Protein AF-A0A355UDY3-F1 (afdb_monomer_lite)

pLDDT: mean 88.1, std 8.67, range [50.62, 96.56]

Sequence (197 aa):
MDIFNRKKLEKVTEELNNSLNREIELEAEISSLKNKYGGIIDIENEIKFREEEKKKQIEDIESKIEEVKNKSNIFKKRYEEGLEIYKGLKKQISLYNSTIKYYDYGLYEPIYDFNTSEEYKELLKENIEKQKQVINKDGATFCDTLWSVDGSVSKGSLKTKRTKKLMLRAFNGECDSLIAKVKWNNINNINERFNNI

Structure (mmCIF, N/CA/C/O backbone):
data_AF-A0A355UDY3-F1
#
_entry.id   AF-A0A355UDY3-F1
#
loop_
_atom_site.group_PDB
_atom_site.id
_atom_site.type_symbol
_atom_site.label_atom_id
_atom_site.label_alt_id
_atom_site.label_comp_id
_atom_site.label_asym_id
_atom_site.label_entity_id
_atom_site.label_seq_id
_atom_site.pdbx_PDB_ins_code
_atom_site.Cartn_x
_atom_site.Cartn_y
_atom_site.Cartn_z
_atom_site.occupancy
_atom_site.B_iso_or_equiv
_atom_site.auth_seq_id
_atom_site.auth_comp_id
_atom_site.auth_asym_id
_atom_site.auth_atom_id
_atom_site.pdbx_PDB_model_num
ATOM 1 N N . MET A 1 1 ? -62.640 -12.604 116.168 1.00 50.62 1 MET A N 1
ATOM 2 C CA . MET A 1 1 ? -61.895 -11.623 115.339 1.00 50.62 1 MET A CA 1
ATOM 3 C C . MET A 1 1 ? -61.740 -12.135 113.896 1.00 50.62 1 MET A C 1
ATOM 5 O O . MET A 1 1 ? -60.878 -11.665 113.169 1.00 50.62 1 MET A O 1
ATOM 9 N N . ASP A 1 2 ? -62.613 -13.045 113.436 1.00 58.19 2 ASP A N 1
ATOM 10 C CA . ASP A 1 2 ? -62.292 -13.932 112.301 1.00 58.19 2 ASP A CA 1
ATOM 11 C C . ASP A 1 2 ? -63.036 -13.623 110.997 1.00 58.19 2 ASP A C 1
ATOM 13 O O . ASP A 1 2 ? -62.572 -13.966 109.915 1.00 58.19 2 ASP A O 1
ATOM 17 N N . ILE A 1 3 ? -64.163 -12.911 111.062 1.00 58.31 3 ILE A N 1
ATOM 18 C CA . ILE A 1 3 ? -64.980 -12.602 109.875 1.00 58.31 3 ILE A CA 1
ATOM 19 C C . ILE A 1 3 ? -64.329 -11.499 109.023 1.00 58.31 3 ILE A C 1
ATOM 21 O O . ILE A 1 3 ? -64.393 -11.529 107.795 1.00 58.31 3 ILE A O 1
ATOM 25 N N . PHE A 1 4 ? -63.655 -10.541 109.669 1.00 58.75 4 PHE A N 1
ATOM 26 C CA . PHE A 1 4 ? -62.997 -9.418 108.994 1.00 58.75 4 PHE A CA 1
ATOM 27 C C . PHE A 1 4 ? -61.750 -9.855 108.213 1.00 58.75 4 PHE A C 1
ATOM 29 O O . PHE A 1 4 ? -61.541 -9.396 107.093 1.00 58.75 4 PHE A O 1
ATOM 36 N N . ASN A 1 5 ? -60.961 -10.785 108.766 1.00 67.44 5 ASN A N 1
ATOM 37 C CA . ASN A 1 5 ? -59.808 -11.359 108.070 1.00 67.44 5 ASN A CA 1
ATOM 38 C C . ASN A 1 5 ? -60.232 -12.269 106.913 1.00 67.44 5 ASN A C 1
ATOM 40 O O . ASN A 1 5 ? -59.592 -12.232 105.868 1.00 67.44 5 ASN A O 1
ATOM 44 N N . ARG A 1 6 ? -61.341 -13.010 107.046 1.00 70.00 6 ARG A N 1
ATOM 45 C CA . ARG A 1 6 ? -61.877 -13.861 105.973 1.00 70.00 6 ARG A CA 1
ATOM 46 C C . ARG A 1 6 ? -62.359 -13.051 104.768 1.00 70.00 6 ARG A C 1
ATOM 48 O O . ARG A 1 6 ? -61.945 -13.342 103.656 1.00 70.00 6 ARG A O 1
ATOM 55 N N . LYS A 1 7 ? -63.116 -11.969 104.997 1.00 73.88 7 LYS A N 1
ATOM 56 C CA . LYS A 1 7 ? -63.529 -11.033 103.932 1.00 73.88 7 LYS A CA 1
ATOM 57 C C . LYS A 1 7 ? -62.347 -10.352 103.244 1.00 73.88 7 LYS A C 1
ATOM 59 O O . LYS A 1 7 ? -62.406 -10.078 102.052 1.00 73.88 7 LYS A O 1
ATOM 64 N N . LYS A 1 8 ? -61.284 -10.043 103.993 1.00 76.81 8 LYS A N 1
ATOM 65 C CA . LYS A 1 8 ? -60.061 -9.444 103.441 1.00 76.81 8 LYS A CA 1
ATOM 66 C C . LYS A 1 8 ? -59.282 -10.458 102.597 1.00 76.81 8 LYS A C 1
ATOM 68 O O . LYS A 1 8 ? -58.794 -10.096 101.535 1.00 76.81 8 LYS A O 1
ATOM 73 N N . LEU A 1 9 ? -59.223 -11.715 103.044 1.00 76.38 9 LEU A N 1
ATOM 74 C CA . LEU A 1 9 ? -58.613 -12.826 102.314 1.00 76.38 9 LEU A CA 1
ATOM 75 C C . LEU A 1 9 ? -59.378 -13.140 101.020 1.00 76.38 9 LEU A C 1
ATOM 77 O O . LEU A 1 9 ? -58.747 -13.263 99.981 1.00 76.38 9 LEU A O 1
ATOM 81 N N . GLU A 1 10 ? -60.716 -13.179 101.067 1.00 79.81 10 GLU A N 1
ATOM 82 C CA . GLU A 1 10 ? -61.586 -13.351 99.890 1.00 79.81 10 GLU A CA 1
ATOM 83 C C . GLU A 1 10 ? -61.342 -12.256 98.846 1.00 79.81 10 GLU A C 1
ATOM 85 O O . GLU A 1 10 ? -61.159 -12.550 97.667 1.00 79.81 10 GLU A O 1
ATOM 90 N N . LYS A 1 11 ? -61.230 -10.999 99.291 1.00 82.31 11 LYS A N 1
ATOM 91 C CA . LYS A 1 11 ? -60.929 -9.864 98.411 1.00 82.31 11 LYS A CA 1
ATOM 92 C C . LYS A 1 11 ? -59.561 -9.984 97.738 1.00 82.31 11 LYS A C 1
ATOM 94 O O . LYS A 1 11 ? -59.445 -9.748 96.544 1.00 82.31 11 LYS A O 1
ATOM 99 N N . VAL A 1 12 ? -58.539 -10.394 98.492 1.00 83.69 12 VAL A N 1
ATOM 100 C CA . VAL A 1 12 ? -57.185 -10.613 97.958 1.00 83.69 12 VAL A CA 1
ATOM 101 C C . VAL A 1 12 ? -57.163 -11.791 96.983 1.00 83.69 12 VAL A C 1
ATOM 103 O O . VAL A 1 12 ? -56.506 -11.707 95.952 1.00 83.69 12 VAL A O 1
ATOM 106 N N . THR A 1 13 ? -57.895 -12.875 97.257 1.00 81.19 13 THR A N 1
ATOM 107 C CA . THR A 1 13 ? -58.010 -13.997 96.312 1.00 81.19 13 THR A CA 1
ATOM 108 C C . THR A 1 13 ? -58.755 -13.613 95.037 1.00 81.19 13 THR A C 1
ATOM 110 O O . THR A 1 13 ? -58.405 -14.086 93.962 1.00 81.19 13 THR A O 1
ATOM 113 N N . GLU A 1 14 ? -59.747 -12.730 95.133 1.00 85.50 14 GLU A N 1
ATOM 114 C CA . GLU A 1 14 ? -60.486 -12.208 93.984 1.00 85.50 14 GLU A CA 1
ATOM 115 C C . GLU A 1 14 ? -59.610 -11.273 93.133 1.00 85.50 14 GLU A C 1
ATOM 117 O O . GLU A 1 14 ? -59.548 -11.422 91.915 1.00 85.50 14 GLU A O 1
ATOM 122 N N . GLU A 1 15 ? -58.839 -10.382 93.764 1.00 85.75 15 GLU A N 1
ATOM 123 C CA . GLU A 1 1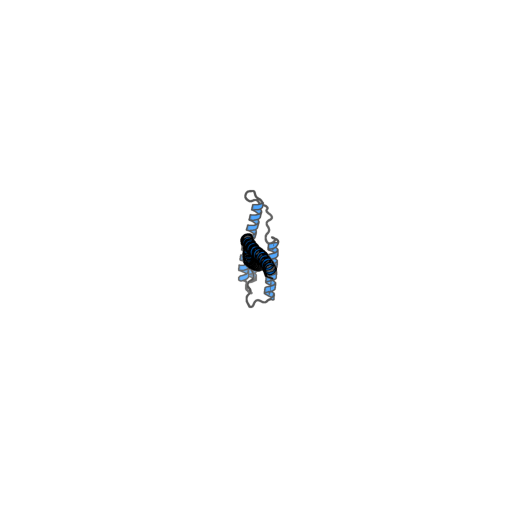5 ? -57.837 -9.535 93.098 1.00 85.75 15 GLU A CA 1
ATOM 124 C C . GLU A 1 15 ? -56.718 -10.360 92.442 1.00 85.75 15 GLU A C 1
ATOM 126 O O . GLU A 1 15 ? -56.305 -10.065 91.316 1.00 85.75 15 GLU A O 1
ATOM 131 N N . LEU A 1 16 ? -56.257 -11.424 93.107 1.00 85.50 16 LEU A N 1
ATOM 132 C CA . LEU A 1 16 ? -55.242 -12.333 92.578 1.00 85.50 16 LEU A CA 1
ATOM 133 C C . LEU A 1 16 ? -55.768 -13.117 91.369 1.00 85.50 16 LEU A C 1
ATOM 135 O O . LEU A 1 16 ? -55.080 -13.197 90.356 1.00 85.50 16 LEU A O 1
ATOM 139 N N . ASN A 1 17 ? -56.999 -13.631 91.438 1.00 85.56 17 ASN A N 1
ATOM 140 C CA . ASN A 1 17 ? -57.643 -14.314 90.314 1.00 85.56 17 ASN A CA 1
ATOM 141 C C . ASN A 1 17 ? -57.868 -13.370 89.128 1.00 85.56 17 ASN A C 1
ATOM 143 O O . ASN A 1 17 ? -57.638 -13.753 87.984 1.00 85.56 17 ASN A O 1
ATOM 147 N N . ASN A 1 18 ? -58.262 -12.121 89.385 1.00 87.94 18 ASN A N 1
ATOM 148 C CA . ASN A 1 18 ? -58.392 -11.109 88.338 1.00 87.94 18 ASN A CA 1
ATOM 149 C C . ASN A 1 18 ? -57.042 -10.781 87.687 1.00 87.94 18 ASN A C 1
ATOM 151 O O . ASN A 1 18 ? -56.972 -10.638 86.469 1.00 87.94 18 ASN A O 1
ATOM 155 N N . SER A 1 19 ? -55.970 -10.709 88.479 1.00 85.88 19 SER A N 1
ATOM 156 C CA . SER A 1 19 ? -54.612 -10.479 87.971 1.00 85.88 19 SER A CA 1
ATOM 157 C C . SER A 1 19 ? -54.113 -11.657 87.132 1.00 85.88 19 SER A C 1
ATOM 159 O O . SER A 1 19 ? -53.573 -11.447 86.051 1.00 85.88 19 SER A O 1
ATOM 161 N N . LEU A 1 20 ? -54.369 -12.889 87.579 1.00 90.44 20 LEU A N 1
ATOM 162 C CA . LEU A 1 20 ? -54.012 -14.109 86.855 1.00 90.44 20 LEU A CA 1
ATOM 163 C C . LEU A 1 20 ? -54.769 -14.227 85.524 1.00 90.44 20 LEU A C 1
ATOM 165 O O . LEU A 1 20 ? -54.178 -14.533 84.494 1.00 90.44 20 LEU A O 1
ATOM 169 N N . ASN A 1 21 ? -56.069 -13.921 85.517 1.00 88.44 21 ASN A N 1
ATOM 170 C CA . ASN A 1 21 ? -56.863 -13.898 84.287 1.00 88.44 21 ASN A CA 1
ATOM 171 C C . ASN A 1 21 ? -56.349 -12.840 83.303 1.00 88.44 21 ASN A C 1
ATOM 173 O O . ASN A 1 21 ? -56.292 -13.093 82.102 1.00 88.44 21 ASN A O 1
ATOM 177 N N . ARG A 1 22 ? -55.922 -11.677 83.811 1.00 88.88 22 ARG A N 1
ATOM 178 C CA . ARG A 1 22 ? -55.310 -10.621 82.999 1.00 88.88 22 ARG A CA 1
ATOM 179 C C . ARG A 1 22 ? -54.001 -11.077 82.358 1.00 88.88 22 ARG A C 1
ATOM 181 O O . ARG A 1 22 ? -53.733 -10.733 81.213 1.00 88.88 22 ARG A O 1
ATOM 188 N N . GLU A 1 23 ? -53.196 -11.840 83.088 1.00 88.56 23 GLU A N 1
ATOM 189 C CA . GLU A 1 23 ? -51.926 -12.382 82.604 1.00 88.56 23 GLU A CA 1
ATOM 190 C C . GLU A 1 23 ? -52.151 -13.416 81.489 1.00 88.56 23 GLU A C 1
ATOM 192 O O . GLU A 1 23 ? -51.527 -13.325 80.435 1.00 88.56 23 GLU A O 1
ATOM 197 N N . ILE A 1 24 ? -53.138 -14.303 81.656 1.00 91.50 24 ILE A N 1
ATOM 198 C CA . ILE A 1 24 ? -53.556 -15.275 80.631 1.00 91.50 24 ILE A CA 1
ATOM 199 C C . ILE A 1 24 ? -54.089 -14.569 79.371 1.00 91.50 24 ILE A C 1
ATOM 201 O O . ILE A 1 24 ? -53.760 -14.966 78.251 1.00 91.50 24 ILE A O 1
ATOM 205 N N . GLU A 1 25 ? -54.895 -13.512 79.529 1.00 90.88 25 GLU A N 1
ATOM 206 C CA . GLU A 1 25 ? -55.374 -12.693 78.405 1.00 90.88 25 GLU A CA 1
ATOM 207 C C . GLU A 1 25 ? -54.214 -12.042 77.642 1.00 90.88 25 GLU A C 1
ATOM 209 O O . GLU A 1 25 ? -54.183 -12.087 76.412 1.00 90.88 25 GLU A O 1
ATOM 214 N N . LEU A 1 26 ? -53.242 -11.475 78.362 1.00 89.25 26 LEU A N 1
ATOM 215 C CA . LEU A 1 26 ? -52.062 -10.847 77.767 1.00 89.25 26 LEU A CA 1
ATOM 216 C C . LEU A 1 26 ? -51.172 -11.868 77.049 1.00 89.25 26 LEU A C 1
ATOM 218 O O . LEU A 1 26 ? -50.685 -11.583 75.957 1.00 89.25 26 LEU A O 1
ATOM 222 N N . GLU A 1 27 ? -50.979 -13.066 77.603 1.00 89.62 27 GLU A N 1
ATOM 223 C CA . GLU A 1 27 ? -50.236 -14.140 76.932 1.00 89.62 27 GLU A CA 1
ATOM 224 C C . GLU A 1 27 ? -50.930 -14.602 75.646 1.00 89.62 27 GLU A C 1
ATOM 226 O O . GLU A 1 27 ? -50.273 -14.801 74.616 1.00 89.62 27 GLU A O 1
ATOM 231 N N . ALA A 1 28 ? -52.259 -14.722 75.671 1.00 88.75 28 ALA A N 1
ATOM 232 C CA . ALA A 1 28 ? -53.048 -15.037 74.487 1.00 88.75 28 ALA A CA 1
ATOM 233 C C . ALA A 1 28 ? -52.944 -13.925 73.428 1.00 88.75 28 ALA A C 1
ATOM 235 O O . ALA A 1 28 ? -52.768 -14.212 72.240 1.00 88.75 28 ALA A O 1
ATOM 236 N N . GLU A 1 29 ? -52.982 -12.659 73.847 1.00 88.19 29 GLU A N 1
ATOM 237 C CA . GLU A 1 29 ? -52.833 -11.506 72.963 1.00 88.19 29 GLU A CA 1
ATOM 238 C C . GLU A 1 29 ? -51.424 -11.456 72.348 1.00 88.19 29 GLU A C 1
ATOM 240 O O . GLU A 1 29 ? -51.295 -11.351 71.127 1.00 88.19 29 GLU A O 1
ATOM 245 N N . ILE A 1 30 ? -50.369 -11.666 73.140 1.00 83.00 30 ILE A N 1
ATOM 246 C CA . ILE A 1 30 ? -48.973 -11.763 72.677 1.00 83.00 30 ILE A CA 1
ATOM 247 C C . ILE A 1 30 ? -48.794 -12.918 71.685 1.00 83.00 30 ILE A C 1
ATOM 249 O O . ILE A 1 30 ? -48.129 -12.753 70.659 1.00 83.00 30 ILE A O 1
ATOM 253 N N . SER A 1 31 ? -49.395 -14.078 71.954 1.00 83.56 31 SER A N 1
ATOM 254 C CA . SER A 1 31 ? -49.381 -15.230 71.046 1.00 83.56 31 SER A CA 1
ATOM 255 C C . SER A 1 31 ? -50.084 -14.911 69.722 1.00 83.56 31 SER A C 1
ATOM 257 O O . SER A 1 31 ? -49.556 -15.187 68.641 1.00 83.56 31 SER A O 1
ATOM 259 N N . SER A 1 32 ? -51.235 -14.234 69.786 1.00 83.19 32 SER A N 1
ATOM 260 C CA . SER A 1 32 ? -51.974 -13.795 68.601 1.00 83.19 32 SER A CA 1
ATOM 261 C C . SER A 1 32 ? -51.187 -12.772 67.778 1.00 83.19 32 SER A C 1
ATOM 263 O O . SER A 1 32 ? -51.149 -12.871 66.553 1.00 83.19 32 SER A O 1
ATOM 265 N N . LEU A 1 33 ? -50.495 -11.837 68.436 1.00 79.62 33 LEU A N 1
ATOM 266 C CA . LEU A 1 33 ? -49.666 -10.821 67.794 1.00 79.62 33 LEU A CA 1
ATOM 267 C C . LEU A 1 33 ? -48.427 -11.456 67.156 1.00 79.62 33 LEU A C 1
ATOM 269 O O . LEU A 1 33 ? -48.105 -11.130 66.016 1.00 79.62 33 LEU A O 1
ATOM 273 N N . LYS A 1 34 ? -47.779 -12.419 67.823 1.00 76.38 34 LYS A N 1
ATOM 274 C CA . LYS A 1 34 ? -46.678 -13.203 67.239 1.00 76.38 34 LYS A CA 1
ATOM 275 C C . LYS A 1 34 ? -47.110 -13.967 65.991 1.00 76.38 34 LYS A C 1
ATOM 277 O O . LYS A 1 34 ? -46.386 -13.944 65.004 1.00 76.38 34 LYS A O 1
ATOM 282 N N . ASN A 1 35 ? -48.284 -14.598 66.000 1.00 76.75 35 ASN A N 1
ATOM 283 C CA . ASN A 1 35 ? -48.814 -15.273 64.812 1.00 76.75 35 ASN A CA 1
ATOM 284 C C . ASN A 1 35 ? -49.192 -14.282 63.705 1.00 76.75 35 ASN A C 1
ATOM 286 O O . ASN A 1 35 ? -48.859 -14.492 62.541 1.00 76.75 35 ASN A O 1
ATOM 290 N N . LYS A 1 36 ? -49.844 -13.172 64.062 1.00 70.88 36 LYS A N 1
ATOM 291 C CA . LYS A 1 36 ? -50.272 -12.131 63.119 1.00 70.88 36 LYS A CA 1
ATOM 292 C C . LYS A 1 36 ? -49.093 -11.441 62.430 1.00 70.88 36 LYS A C 1
ATOM 294 O O . LYS A 1 36 ? -49.198 -11.096 61.257 1.00 70.88 36 LYS A O 1
ATOM 299 N N . TYR A 1 37 ? -47.984 -11.253 63.143 1.00 68.12 37 TYR A N 1
ATOM 300 C CA . TYR A 1 37 ? -46.778 -10.596 62.636 1.00 68.12 37 TYR A CA 1
ATOM 301 C C . TYR A 1 37 ? -45.636 -11.565 62.297 1.00 68.12 37 TYR A C 1
ATOM 303 O O . TYR A 1 37 ? -44.569 -11.117 61.887 1.00 68.12 37 TYR A O 1
ATOM 311 N N . GLY A 1 38 ? -45.846 -12.883 62.386 1.00 66.19 38 GLY A N 1
ATOM 312 C CA . GLY A 1 38 ? -44.836 -13.892 62.043 1.00 66.19 38 GLY A CA 1
ATOM 313 C C . GLY A 1 38 ? -44.358 -13.798 60.590 1.00 66.19 38 GLY A C 1
ATOM 314 O O . GLY A 1 38 ? -43.182 -14.007 60.319 1.00 66.19 38 GLY A O 1
ATOM 315 N N . GLY A 1 39 ? -45.232 -13.371 59.671 1.00 62.16 39 GLY A N 1
ATOM 316 C CA . GLY A 1 39 ? -44.860 -13.084 58.280 1.00 62.16 39 GLY A CA 1
ATOM 317 C C . GLY A 1 39 ? -43.999 -11.826 58.099 1.00 62.16 39 GLY A C 1
ATOM 318 O O . GLY A 1 39 ? -43.332 -11.698 57.083 1.00 62.16 39 GLY A O 1
ATOM 319 N N . ILE A 1 40 ? -43.963 -10.905 59.072 1.00 58.94 40 ILE A N 1
ATOM 320 C CA . ILE A 1 40 ? -43.099 -9.708 59.027 1.00 58.94 40 ILE A CA 1
ATOM 321 C C . ILE A 1 40 ? -41.656 -10.058 59.427 1.00 58.94 40 ILE A C 1
ATOM 323 O O . ILE A 1 40 ? -40.720 -9.474 58.891 1.00 58.94 40 ILE A O 1
ATOM 327 N N . ILE A 1 41 ? -41.466 -11.076 60.273 1.00 56.78 41 ILE A N 1
ATOM 328 C CA . ILE A 1 41 ? -40.145 -11.658 60.582 1.00 56.78 41 ILE A CA 1
ATOM 329 C C . ILE A 1 41 ? -39.535 -12.352 59.343 1.00 56.78 41 ILE A C 1
ATOM 331 O O . ILE A 1 41 ? -38.317 -12.472 59.226 1.00 56.78 41 ILE A O 1
ATOM 335 N N . ASP A 1 42 ? -40.366 -12.755 58.380 1.00 64.50 42 ASP A N 1
ATOM 336 C CA . ASP A 1 42 ? -39.942 -13.324 57.095 1.00 64.50 42 ASP A CA 1
ATOM 337 C C . ASP A 1 42 ? -39.505 -12.235 56.091 1.00 64.50 42 ASP A C 1
ATOM 339 O O . ASP A 1 42 ? -38.564 -12.420 55.323 1.00 64.50 42 ASP A O 1
ATOM 343 N N . ILE A 1 43 ? -40.108 -11.040 56.160 1.00 69.81 43 ILE A N 1
ATOM 344 C CA . ILE A 1 43 ? -39.753 -9.897 55.299 1.00 69.81 43 ILE A CA 1
ATOM 345 C C . ILE A 1 43 ? -38.312 -9.434 55.550 1.00 69.81 43 ILE A C 1
ATOM 347 O O . ILE A 1 43 ? -37.607 -9.122 54.596 1.00 69.81 43 ILE A O 1
ATOM 351 N N . GLU A 1 44 ? -37.841 -9.405 56.799 1.00 78.25 44 GLU A N 1
ATOM 352 C CA . GLU A 1 44 ? -36.448 -9.033 57.099 1.00 78.25 44 GLU A CA 1
ATOM 353 C C . GLU A 1 44 ? -35.435 -10.042 56.536 1.00 78.25 44 GLU A C 1
ATOM 355 O O . GLU A 1 44 ? -34.394 -9.639 56.011 1.00 78.25 44 GLU A O 1
ATOM 360 N N . ASN A 1 45 ? -35.745 -11.341 56.575 1.00 78.31 45 ASN A N 1
ATOM 361 C CA . ASN A 1 45 ? -34.902 -12.377 55.970 1.00 78.31 45 ASN A CA 1
ATOM 362 C C . ASN A 1 45 ? -34.927 -12.310 54.436 1.00 78.31 45 ASN A C 1
ATOM 364 O O . ASN A 1 45 ? -33.875 -12.402 53.804 1.00 78.31 45 ASN A O 1
ATOM 368 N N . GLU A 1 46 ? -36.100 -12.082 53.843 1.00 79.25 46 GLU A N 1
ATOM 369 C CA . GLU A 1 46 ? -36.273 -11.891 52.400 1.00 79.25 46 GLU A CA 1
ATOM 370 C C . GLU A 1 46 ? -35.535 -10.634 51.903 1.00 79.25 46 GLU A C 1
ATOM 372 O O . GLU A 1 46 ? -34.881 -10.673 50.861 1.00 79.25 46 GLU A O 1
ATOM 377 N N . ILE A 1 47 ? -35.568 -9.524 52.654 1.00 83.62 47 ILE A N 1
ATOM 378 C CA . ILE A 1 47 ? -34.786 -8.314 52.348 1.00 83.62 47 ILE A CA 1
ATOM 379 C C . ILE A 1 47 ? -33.296 -8.650 52.326 1.00 83.62 47 ILE A C 1
ATOM 381 O O . ILE A 1 47 ? -32.611 -8.320 51.359 1.00 83.62 47 ILE A O 1
ATOM 385 N N . LYS A 1 48 ? -32.804 -9.357 53.346 1.00 85.50 48 LYS A N 1
ATOM 386 C CA . LYS A 1 48 ? -31.392 -9.736 53.454 1.00 85.50 48 LYS A CA 1
ATOM 387 C C . LYS A 1 48 ? -30.954 -10.652 52.307 1.00 85.50 48 LYS A C 1
ATOM 389 O O . LYS A 1 48 ? -29.904 -10.434 51.706 1.00 85.50 48 LYS A O 1
ATOM 394 N N . PHE A 1 49 ? -31.791 -11.626 51.948 1.00 84.62 49 PHE A N 1
ATOM 395 C CA . PHE A 1 49 ? -31.562 -12.513 50.808 1.00 84.62 49 PHE A CA 1
ATOM 396 C C . PHE A 1 49 ? -31.510 -11.736 49.482 1.00 84.62 49 PHE A C 1
ATOM 398 O O . PHE A 1 49 ? -30.584 -11.915 48.689 1.00 84.62 49 PHE A O 1
ATOM 405 N N . ARG A 1 50 ? -32.454 -10.811 49.259 1.00 87.94 50 ARG A N 1
ATOM 406 C CA . ARG A 1 50 ? -32.471 -9.954 48.062 1.00 87.94 50 ARG A CA 1
ATOM 407 C C . ARG A 1 50 ? -31.295 -8.988 48.001 1.00 87.94 50 ARG A C 1
ATOM 409 O O . ARG A 1 50 ? -30.804 -8.712 46.908 1.00 87.94 50 ARG A O 1
ATOM 416 N N . GLU A 1 51 ? -30.835 -8.467 49.134 1.00 90.06 51 GLU A N 1
ATOM 417 C CA . GLU A 1 51 ? -29.629 -7.636 49.203 1.00 90.06 51 GLU A CA 1
ATOM 418 C C . GLU A 1 51 ? -28.379 -8.431 48.812 1.00 90.06 51 GLU A C 1
ATOM 420 O O . GLU A 1 51 ? -27.566 -7.939 48.026 1.00 90.06 51 GLU A O 1
ATOM 425 N N . GLU A 1 52 ? -28.250 -9.674 49.281 1.00 91.31 52 GLU A N 1
ATOM 426 C CA . GLU A 1 52 ? -27.157 -10.573 48.897 1.00 91.31 52 GLU A CA 1
ATOM 427 C C . GLU A 1 52 ? -27.216 -10.968 47.414 1.00 91.31 52 GLU A C 1
ATOM 429 O O . GLU A 1 52 ? -26.188 -10.935 46.731 1.00 91.31 52 GLU A O 1
ATOM 434 N N . GLU A 1 53 ? -28.400 -11.286 46.878 1.00 92.69 53 GLU A N 1
ATOM 435 C CA . GLU A 1 53 ? -28.579 -11.540 45.443 1.00 92.69 53 GLU A CA 1
ATOM 436 C C . GLU A 1 53 ? -28.222 -10.317 44.601 1.00 92.69 53 GLU A C 1
ATOM 438 O O . GLU A 1 53 ? -27.463 -10.425 43.635 1.00 92.69 53 GLU A O 1
ATOM 443 N N . LYS A 1 54 ? -28.723 -9.137 44.977 1.00 93.25 54 LYS A N 1
ATOM 444 C CA . LYS A 1 54 ? -28.425 -7.888 44.275 1.00 93.25 54 LYS A CA 1
ATOM 445 C C . LYS A 1 54 ? -26.931 -7.584 44.313 1.00 93.25 54 LYS A C 1
ATOM 447 O O . LYS A 1 54 ? -26.379 -7.148 43.307 1.00 93.25 54 LYS A O 1
ATOM 452 N N . LYS A 1 55 ?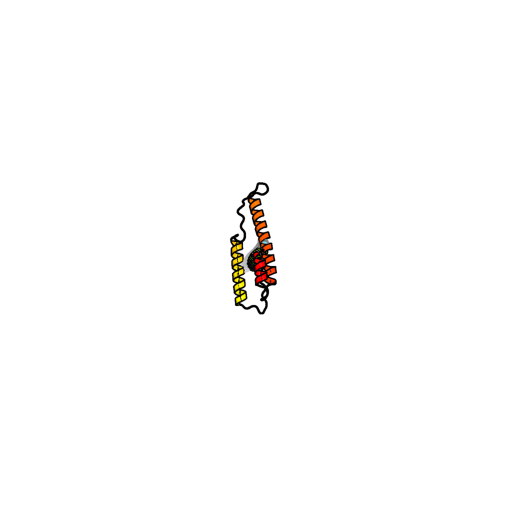 -26.262 -7.840 45.440 1.00 94.44 55 LYS A N 1
ATOM 453 C CA . LYS A 1 55 ? -24.815 -7.657 45.567 1.00 94.44 55 LYS A CA 1
ATOM 454 C C . LYS A 1 55 ? -24.044 -8.587 44.626 1.00 94.44 55 LYS A C 1
ATOM 456 O O . LYS A 1 55 ? -23.176 -8.110 43.904 1.00 94.44 55 LYS A O 1
ATOM 461 N N . LYS A 1 56 ? -24.427 -9.866 44.542 1.00 93.56 56 LYS A N 1
ATOM 462 C CA . LYS A 1 56 ? -23.849 -10.813 43.569 1.00 93.56 56 LYS A CA 1
ATOM 463 C C . LYS A 1 56 ? -24.083 -10.378 42.122 1.00 93.56 56 LYS A C 1
ATOM 465 O O . LYS A 1 56 ? -23.180 -10.482 41.299 1.00 93.56 56 LYS A O 1
ATOM 470 N N . GLN A 1 57 ? -25.276 -9.875 41.805 1.00 93.50 57 GLN A N 1
ATOM 471 C CA . GLN A 1 57 ? -25.584 -9.359 40.467 1.00 93.50 57 GLN A CA 1
ATOM 472 C C . GLN A 1 57 ? -24.746 -8.121 40.122 1.00 93.50 57 GLN A C 1
ATOM 474 O O . GLN A 1 57 ? -24.284 -8.001 38.990 1.00 93.50 57 GLN A O 1
ATOM 479 N N . ILE A 1 58 ? -24.529 -7.217 41.082 1.00 93.75 58 ILE A N 1
ATOM 480 C CA . ILE A 1 58 ? -23.657 -6.049 40.903 1.00 93.75 58 ILE A CA 1
ATOM 481 C C . ILE A 1 58 ? -22.218 -6.500 40.641 1.00 93.75 58 ILE A C 1
ATOM 483 O O . ILE A 1 58 ? -21.636 -6.056 39.657 1.00 93.75 58 ILE A O 1
ATOM 487 N N . GLU A 1 59 ? -21.682 -7.424 41.441 1.00 95.25 59 GLU A N 1
ATOM 488 C CA . GLU A 1 59 ? -20.323 -7.957 41.257 1.00 95.25 59 GLU A CA 1
ATOM 489 C C . GLU A 1 59 ? -20.146 -8.626 39.878 1.00 95.25 59 GLU A C 1
ATOM 491 O O . GLU A 1 59 ? -19.149 -8.395 39.190 1.00 95.25 59 GLU A O 1
ATOM 496 N N . ASP A 1 60 ? -21.136 -9.399 39.416 1.00 94.81 60 ASP A N 1
ATOM 497 C CA . ASP A 1 60 ?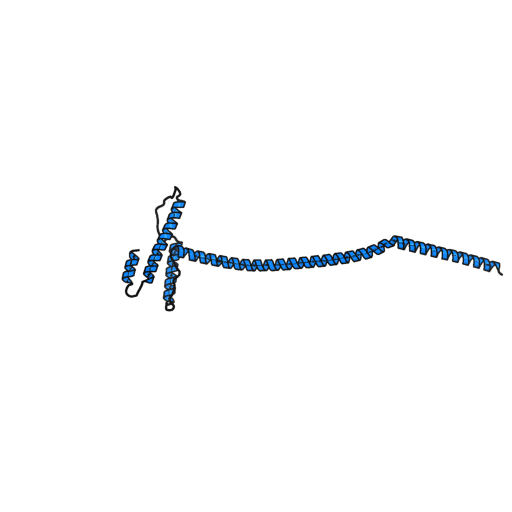 -21.117 -10.016 38.082 1.00 94.81 60 ASP A CA 1
ATOM 498 C C . ASP A 1 60 ? -21.151 -8.962 36.959 1.00 94.81 60 ASP A C 1
ATOM 500 O O . ASP A 1 60 ? -20.363 -9.028 36.012 1.00 94.81 60 ASP A O 1
ATOM 504 N N . ILE A 1 61 ? -22.009 -7.942 37.072 1.00 95.00 61 ILE A N 1
ATOM 505 C CA . ILE A 1 61 ? -22.082 -6.840 36.099 1.00 95.00 61 ILE A CA 1
ATOM 506 C C . ILE A 1 61 ? -20.777 -6.038 36.077 1.00 95.00 61 ILE A C 1
ATOM 508 O O . ILE A 1 61 ? -20.281 -5.718 34.996 1.00 95.00 61 ILE A O 1
ATOM 512 N N . GLU A 1 62 ? -20.200 -5.731 37.238 1.00 95.06 62 GLU A N 1
ATOM 513 C CA . GLU A 1 62 ? -18.921 -5.026 37.348 1.00 95.06 62 GLU A CA 1
ATOM 514 C C . GLU A 1 62 ? -17.794 -5.819 36.682 1.00 95.06 62 GLU A C 1
ATOM 516 O O . GLU A 1 62 ? -17.028 -5.252 35.898 1.00 95.06 62 GLU A O 1
ATOM 521 N N . SER A 1 63 ? -17.754 -7.140 36.888 1.00 95.00 63 SER A N 1
ATOM 522 C CA . SER A 1 63 ? -16.778 -8.015 36.232 1.00 95.00 63 SER A CA 1
ATOM 523 C C . SER A 1 63 ? -16.911 -7.992 34.702 1.00 95.00 63 SER A C 1
ATOM 525 O O . SER A 1 63 ? -15.914 -7.866 33.986 1.00 95.00 63 SER A O 1
ATOM 527 N N . LYS A 1 64 ? -18.147 -8.008 34.183 1.00 95.50 64 LYS A N 1
ATOM 528 C CA . LYS A 1 64 ? -18.437 -7.939 32.741 1.00 95.50 64 LYS A CA 1
ATOM 529 C C . LYS A 1 64 ? -18.077 -6.582 32.147 1.00 95.50 64 LYS A C 1
ATOM 531 O O . LYS A 1 64 ? -17.534 -6.520 31.043 1.00 95.50 64 LYS A O 1
ATOM 536 N N . ILE A 1 65 ? -18.358 -5.490 32.859 1.00 95.12 65 ILE A N 1
ATOM 537 C CA . ILE A 1 65 ? -17.966 -4.136 32.444 1.00 95.12 65 ILE A CA 1
ATOM 538 C C . ILE A 1 65 ? -16.445 -4.050 32.331 1.00 95.12 65 ILE A C 1
ATOM 540 O O . ILE A 1 65 ? -15.934 -3.509 31.347 1.00 95.12 65 ILE A O 1
ATOM 544 N N . GLU A 1 66 ? -15.729 -4.598 33.309 1.00 95.56 66 GLU A N 1
ATOM 545 C CA . GLU A 1 66 ? -14.272 -4.598 33.317 1.00 95.56 66 GLU A CA 1
ATOM 546 C C . GLU A 1 66 ? -13.703 -5.442 32.168 1.00 95.56 66 GLU A C 1
ATOM 548 O O . GLU A 1 66 ? -12.798 -5.008 31.452 1.00 95.56 66 GLU A O 1
ATOM 553 N N . GLU A 1 67 ? -14.292 -6.606 31.892 1.00 95.38 67 GLU A N 1
ATOM 554 C CA . GLU A 1 67 ? -13.910 -7.441 30.753 1.00 95.38 67 GLU A CA 1
ATOM 555 C C . GLU A 1 67 ? -14.109 -6.710 29.411 1.00 95.38 67 GLU A C 1
ATOM 557 O O . GLU A 1 67 ? -13.219 -6.703 28.554 1.00 95.38 67 GLU A O 1
ATOM 562 N N . VAL A 1 68 ? -15.256 -6.050 29.225 1.00 95.38 68 VAL A N 1
ATOM 563 C CA . VAL A 1 68 ? -15.564 -5.281 28.009 1.00 95.38 68 VAL A CA 1
ATOM 564 C C . VAL A 1 68 ? -14.629 -4.083 27.857 1.00 95.38 68 VAL A C 1
ATOM 566 O O . VAL A 1 68 ? -14.142 -3.831 26.751 1.00 95.38 68 VAL A O 1
ATOM 569 N N . LYS A 1 69 ? -14.324 -3.364 28.943 1.00 96.06 69 LYS A N 1
ATOM 570 C CA . LYS A 1 69 ? -13.349 -2.262 28.927 1.00 96.06 69 LYS A CA 1
ATOM 571 C C . LYS A 1 69 ? -11.968 -2.746 28.510 1.00 96.06 69 LYS A C 1
ATOM 573 O O . LYS A 1 69 ? -11.353 -2.146 27.627 1.00 96.06 69 LYS A O 1
ATOM 578 N N . ASN A 1 70 ? -11.509 -3.854 29.084 1.00 95.56 70 ASN A N 1
ATOM 579 C CA . ASN A 1 70 ? -10.216 -4.436 28.747 1.00 95.56 70 ASN A CA 1
ATOM 580 C C . ASN A 1 70 ? -10.162 -4.876 27.281 1.00 95.56 70 ASN A C 1
ATOM 582 O O . ASN A 1 70 ? -9.217 -4.527 26.569 1.00 95.56 70 ASN A O 1
ATOM 586 N N . LYS A 1 71 ? -11.212 -5.536 26.778 1.00 95.62 71 LYS A N 1
ATOM 587 C CA . LYS A 1 71 ? -11.333 -5.870 25.350 1.00 95.62 71 LYS A CA 1
ATOM 588 C C . LYS A 1 71 ? -11.296 -4.619 24.474 1.00 95.62 71 LYS A C 1
ATOM 590 O O . LYS A 1 71 ? -10.537 -4.591 23.509 1.00 95.62 71 LYS A O 1
ATOM 595 N N . SER A 1 72 ? -12.059 -3.583 24.815 1.00 94.88 72 SER A N 1
ATOM 596 C CA . SER A 1 72 ? -12.105 -2.320 24.066 1.00 94.88 72 SER A CA 1
ATOM 597 C C . SER A 1 72 ? -10.728 -1.651 23.984 1.00 94.88 72 SER A C 1
ATOM 599 O O . SER A 1 72 ? -10.286 -1.268 22.901 1.00 94.88 72 SER A O 1
ATOM 601 N N . ASN A 1 73 ? -9.991 -1.607 25.098 1.00 95.62 73 ASN A N 1
ATOM 602 C CA . ASN A 1 73 ? -8.628 -1.077 25.136 1.00 95.62 73 ASN A CA 1
ATOM 603 C C . ASN A 1 73 ? -7.663 -1.891 24.263 1.00 95.62 73 ASN A C 1
ATOM 605 O O . ASN A 1 73 ? -6.886 -1.314 23.500 1.00 95.62 73 ASN A O 1
ATOM 609 N N . ILE A 1 74 ? -7.737 -3.224 24.321 1.00 95.69 74 ILE A N 1
ATOM 610 C CA . ILE A 1 74 ? -6.923 -4.107 23.474 1.00 95.69 74 ILE A CA 1
ATOM 611 C C . ILE A 1 74 ? -7.247 -3.885 21.991 1.00 95.69 74 ILE A C 1
ATOM 613 O O . ILE A 1 74 ? -6.333 -3.758 21.175 1.00 95.69 74 ILE A O 1
ATOM 617 N N . PHE A 1 75 ? -8.532 -3.814 21.631 1.00 95.00 75 PHE A N 1
ATOM 618 C CA . PHE A 1 75 ? -8.966 -3.558 20.257 1.00 95.00 75 PHE A CA 1
ATOM 619 C C . PHE A 1 75 ? -8.491 -2.198 19.753 1.00 95.00 75 PHE A C 1
ATOM 621 O O . PHE A 1 75 ? -7.977 -2.117 18.638 1.00 95.00 75 PHE A O 1
ATOM 628 N N . LYS A 1 76 ? -8.601 -1.152 20.577 1.00 96.44 76 LYS A N 1
ATOM 629 C CA . LYS A 1 76 ? -8.122 0.189 20.239 1.00 96.44 76 LYS A CA 1
ATOM 630 C C . LYS A 1 76 ? -6.619 0.191 19.962 1.00 96.44 76 LYS A C 1
ATOM 632 O O . LYS A 1 76 ? -6.202 0.684 18.919 1.00 96.44 76 LYS A O 1
ATOM 637 N N . LYS A 1 77 ? -5.826 -0.436 20.836 1.00 96.00 77 LYS A N 1
ATOM 638 C CA . LYS A 1 77 ? -4.373 -0.540 20.655 1.00 96.00 77 LYS A CA 1
ATOM 639 C C . LYS A 1 77 ? -4.012 -1.277 19.361 1.00 96.00 77 LYS A C 1
ATOM 641 O O . LYS A 1 77 ? -3.224 -0.775 18.568 1.00 96.00 77 LYS A O 1
ATOM 646 N N . ARG A 1 78 ? -4.650 -2.423 19.099 1.00 95.50 78 ARG A N 1
ATOM 647 C CA . ARG A 1 78 ? -4.447 -3.192 17.855 1.00 95.50 78 ARG A CA 1
ATOM 648 C C . ARG A 1 78 ? -4.833 -2.403 16.606 1.00 95.50 78 ARG A C 1
ATOM 650 O O . ARG A 1 78 ? -4.181 -2.530 15.575 1.00 95.50 78 ARG A O 1
ATOM 657 N N . TYR A 1 79 ? -5.899 -1.611 16.684 1.00 96.06 79 TYR A N 1
ATOM 658 C CA . TYR A 1 79 ? -6.323 -0.755 15.582 1.00 96.06 79 TYR A CA 1
ATOM 659 C C . TYR A 1 79 ? -5.296 0.346 15.299 1.00 96.06 79 TYR A C 1
ATOM 661 O O . TYR A 1 79 ? -4.940 0.555 14.143 1.00 96.06 79 TYR A O 1
ATOM 669 N N . GLU A 1 80 ? -4.791 1.017 16.335 1.00 96.12 80 GLU A N 1
ATOM 670 C CA . GLU A 1 80 ? -3.753 2.047 16.202 1.00 96.12 80 GLU A CA 1
ATOM 671 C C . GLU A 1 80 ? -2.457 1.467 15.610 1.00 96.12 80 GLU A C 1
ATOM 673 O O . GLU A 1 80 ? -1.922 2.019 14.647 1.00 96.12 80 GLU A O 1
ATOM 678 N N . GLU A 1 81 ? -2.011 0.308 16.106 1.00 96.44 81 GLU A N 1
ATOM 679 C CA . GLU A 1 81 ? -0.865 -0.434 15.561 1.00 96.44 81 GLU A CA 1
ATOM 680 C C . GLU A 1 81 ? -1.084 -0.813 14.086 1.00 96.44 81 GLU A C 1
ATOM 682 O O . GLU A 1 81 ? -0.233 -0.557 13.230 1.00 96.44 81 GLU A O 1
ATOM 687 N N . GLY A 1 82 ? -2.251 -1.377 13.760 1.00 96.50 82 GLY A N 1
ATOM 688 C CA . GLY A 1 82 ? -2.605 -1.760 12.393 1.00 96.50 82 GLY A CA 1
ATOM 689 C C . GLY A 1 82 ? -2.694 -0.567 11.439 1.00 96.50 82 GLY A C 1
ATOM 690 O O . GLY A 1 82 ? -2.280 -0.663 10.282 1.00 96.50 82 GLY A O 1
ATOM 691 N N . LEU A 1 83 ? -3.186 0.576 11.919 1.00 96.56 83 LEU A N 1
ATOM 692 C CA . LEU A 1 83 ? -3.288 1.804 11.138 1.00 96.56 83 LEU A CA 1
ATOM 693 C C . LEU A 1 83 ? -1.906 2.366 10.784 1.00 96.56 83 LEU A C 1
ATOM 695 O O . LEU A 1 83 ? -1.702 2.798 9.648 1.00 96.56 83 LEU A O 1
ATOM 699 N N . GLU A 1 84 ? -0.959 2.349 11.721 1.00 96.31 84 GLU A N 1
ATOM 700 C CA . GLU A 1 84 ? 0.420 2.772 11.456 1.00 96.31 84 GLU A CA 1
ATOM 701 C C . GLU A 1 84 ? 1.109 1.859 10.436 1.00 96.31 84 GLU A C 1
ATOM 703 O O . GLU A 1 84 ? 1.676 2.348 9.453 1.00 96.31 84 GLU A O 1
ATOM 708 N N . ILE A 1 85 ? 0.962 0.538 10.580 1.00 95.75 85 ILE A N 1
ATOM 709 C CA . ILE A 1 85 ? 1.473 -0.431 9.597 1.00 95.75 85 ILE A CA 1
ATOM 710 C C . ILE A 1 85 ? 0.865 -0.164 8.216 1.00 95.75 85 ILE A C 1
ATOM 712 O O . ILE A 1 85 ? 1.587 -0.086 7.221 1.00 95.75 85 ILE A O 1
ATOM 716 N N . TYR A 1 86 ? -0.454 0.028 8.143 1.00 96.38 86 TYR A N 1
ATOM 717 C CA . TYR A 1 86 ? -1.147 0.305 6.888 1.00 96.38 86 TYR A CA 1
ATOM 718 C C . TYR A 1 86 ? -0.646 1.588 6.216 1.00 96.38 86 TYR A C 1
ATOM 720 O O . TYR A 1 86 ? -0.373 1.585 5.013 1.00 96.38 86 TYR A O 1
ATOM 728 N N . LYS A 1 87 ? -0.482 2.684 6.968 1.00 95.88 87 LYS A N 1
ATOM 729 C CA . LYS A 1 87 ? 0.084 3.934 6.433 1.00 95.88 87 LYS A CA 1
ATOM 730 C C . LYS A 1 87 ? 1.499 3.716 5.896 1.00 95.88 87 LYS A C 1
ATOM 732 O O . LYS A 1 87 ? 1.807 4.192 4.801 1.00 95.88 87 LYS A O 1
ATOM 737 N N . GLY A 1 88 ? 2.331 2.980 6.635 1.00 95.50 88 GLY A N 1
ATOM 738 C CA . GLY A 1 88 ? 3.688 2.622 6.226 1.00 95.50 88 GLY A CA 1
ATOM 739 C C . GLY A 1 88 ? 3.705 1.838 4.915 1.00 95.50 88 GLY A C 1
ATOM 740 O O . GLY A 1 88 ? 4.343 2.261 3.948 1.00 95.50 88 GLY A O 1
ATOM 741 N N . LEU A 1 89 ? 2.932 0.753 4.842 1.00 94.50 89 LEU A N 1
ATOM 742 C CA . LEU A 1 89 ? 2.796 -0.075 3.641 1.00 94.50 89 LEU A CA 1
ATOM 743 C C . LEU A 1 89 ? 2.251 0.722 2.456 1.00 94.50 89 LEU A C 1
ATOM 745 O O . LEU A 1 89 ? 2.780 0.627 1.352 1.00 94.50 89 LEU A O 1
ATOM 749 N N . LYS A 1 90 ? 1.240 1.569 2.668 1.00 94.00 90 LYS A N 1
ATOM 750 C CA . LYS A 1 90 ? 0.674 2.416 1.611 1.00 94.00 90 LYS A CA 1
ATOM 751 C C . LYS A 1 90 ? 1.708 3.391 1.047 1.00 94.00 90 LYS A C 1
ATOM 753 O O . LYS A 1 90 ? 1.770 3.578 -0.168 1.00 94.00 90 LYS A O 1
ATOM 758 N N . LYS A 1 91 ? 2.540 3.990 1.906 1.00 92.94 91 LYS A N 1
ATOM 759 C CA . LYS A 1 91 ? 3.646 4.860 1.481 1.00 92.94 91 LYS A CA 1
ATOM 760 C C . LYS A 1 91 ? 4.685 4.080 0.672 1.00 92.94 91 LYS A C 1
ATOM 762 O O . LYS A 1 91 ? 5.088 4.550 -0.388 1.00 92.94 91 LYS A O 1
ATOM 767 N N . GLN A 1 92 ? 5.071 2.889 1.132 1.00 91.38 92 GLN A N 1
ATOM 768 C CA . GLN A 1 92 ? 6.008 2.020 0.413 1.00 91.38 92 GLN A CA 1
ATOM 769 C C . GLN A 1 92 ? 5.456 1.610 -0.955 1.00 91.38 92 GLN A C 1
ATOM 771 O O . GLN A 1 92 ? 6.134 1.790 -1.959 1.00 91.38 92 GLN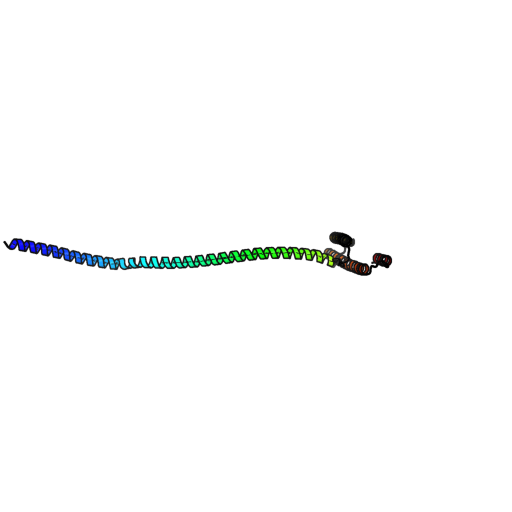 A O 1
ATOM 776 N N . ILE A 1 93 ? 4.203 1.156 -1.029 1.00 90.38 93 ILE A N 1
ATOM 777 C CA . ILE A 1 93 ? 3.534 0.813 -2.293 1.00 90.38 93 ILE A CA 1
ATOM 778 C C . ILE A 1 93 ? 3.501 2.016 -3.239 1.00 90.38 93 ILE A C 1
ATOM 780 O O . ILE A 1 93 ? 3.755 1.866 -4.430 1.00 90.38 93 ILE A O 1
ATOM 784 N N . SER A 1 94 ? 3.223 3.220 -2.732 1.00 85.31 94 SER A N 1
ATOM 785 C CA . SER A 1 94 ? 3.248 4.433 -3.555 1.00 85.31 94 SER A CA 1
ATOM 786 C C . SER A 1 94 ? 4.635 4.717 -4.137 1.00 85.31 94 SER A C 1
ATOM 788 O O . SER A 1 94 ? 4.723 5.158 -5.282 1.00 85.31 94 SER A O 1
ATOM 790 N N . LEU A 1 95 ? 5.700 4.476 -3.366 1.00 82.94 95 LEU A N 1
ATOM 791 C CA . LEU A 1 95 ? 7.081 4.615 -3.828 1.00 82.94 95 LEU A CA 1
ATOM 792 C C . LEU A 1 95 ? 7.434 3.532 -4.859 1.00 82.94 95 LEU A C 1
ATOM 794 O O . LEU A 1 95 ? 7.960 3.841 -5.919 1.00 82.94 95 LEU A O 1
ATOM 798 N N . TYR A 1 96 ? 7.071 2.274 -4.612 1.00 85.88 96 TYR A N 1
ATOM 799 C CA . TYR A 1 96 ? 7.300 1.198 -5.579 1.00 85.88 96 TYR A CA 1
ATOM 800 C C . TYR A 1 96 ? 6.537 1.422 -6.884 1.00 85.88 96 TYR A C 1
ATOM 802 O O . TYR A 1 96 ? 7.099 1.234 -7.957 1.00 85.88 96 TYR A O 1
ATOM 810 N N . ASN A 1 97 ? 5.286 1.883 -6.822 1.00 81.56 97 ASN A N 1
ATOM 811 C CA . ASN A 1 97 ? 4.507 2.209 -8.015 1.00 81.56 97 ASN A CA 1
ATOM 812 C C . ASN A 1 97 ? 5.141 3.345 -8.827 1.00 81.56 97 ASN A C 1
ATOM 814 O O . ASN A 1 97 ? 5.095 3.309 -10.059 1.00 81.56 97 ASN A O 1
ATOM 818 N N . SER A 1 98 ? 5.740 4.346 -8.168 1.00 77.25 98 SER A N 1
ATOM 819 C CA . SER A 1 98 ? 6.454 5.406 -8.881 1.00 77.25 98 SER A CA 1
ATOM 820 C C . SER A 1 98 ? 7.735 4.882 -9.535 1.00 77.25 98 SER A C 1
ATOM 822 O O . SER A 1 98 ? 8.013 5.278 -10.662 1.00 77.25 98 SER A O 1
ATOM 824 N N . THR A 1 99 ? 8.451 3.940 -8.914 1.00 82.94 99 THR A N 1
ATOM 825 C CA . THR A 1 99 ? 9.611 3.268 -9.527 1.00 82.94 99 THR A CA 1
ATOM 826 C C . THR A 1 99 ? 9.213 2.364 -10.697 1.00 82.94 99 THR A C 1
ATOM 828 O O . THR A 1 99 ? 9.768 2.493 -11.788 1.00 82.94 99 THR A O 1
ATOM 831 N N . ILE A 1 100 ? 8.196 1.509 -10.523 1.00 84.81 100 ILE A N 1
ATOM 832 C CA . ILE A 1 100 ? 7.681 0.599 -11.563 1.00 84.81 100 ILE A CA 1
ATOM 833 C C . ILE A 1 100 ? 7.271 1.379 -12.810 1.00 84.81 100 ILE A C 1
ATOM 835 O O . ILE A 1 100 ? 7.540 0.930 -13.924 1.00 84.81 100 ILE A O 1
ATOM 839 N N . LYS A 1 101 ? 6.681 2.571 -12.639 1.00 87.56 101 LYS A N 1
ATOM 840 C CA . LYS A 1 101 ? 6.334 3.464 -13.750 1.00 87.56 101 LYS A CA 1
ATOM 841 C C . LYS A 1 101 ? 7.520 3.700 -14.689 1.00 87.56 101 LYS A C 1
ATOM 843 O O . LYS A 1 101 ? 7.292 3.771 -15.889 1.00 87.56 101 LYS A O 1
ATOM 848 N N . TYR A 1 102 ? 8.748 3.826 -14.184 1.00 90.31 102 TYR A N 1
ATOM 849 C CA . TYR A 1 102 ? 9.934 4.086 -15.007 1.00 90.31 102 TYR A CA 1
ATOM 850 C C . TYR A 1 102 ? 10.467 2.825 -15.700 1.00 90.31 102 TYR A C 1
ATOM 852 O O . TYR A 1 102 ? 10.807 2.892 -16.881 1.00 90.31 102 TYR A O 1
ATOM 860 N N . TYR A 1 103 ? 10.415 1.657 -15.048 1.00 89.31 103 TYR A N 1
ATOM 861 C CA . TYR A 1 103 ? 10.706 0.357 -15.694 1.00 89.31 103 TYR A CA 1
ATOM 862 C C . TYR A 1 103 ? 9.774 0.093 -16.871 1.00 89.31 103 TYR A C 1
ATOM 864 O O . TYR A 1 103 ? 10.102 -0.544 -17.872 1.00 89.31 103 TYR A O 1
ATOM 872 N N . ASP A 1 104 ? 8.580 0.645 -16.763 1.00 89.75 104 ASP A N 1
ATOM 873 C CA . ASP A 1 104 ? 7.564 0.594 -17.778 1.00 89.75 104 ASP A CA 1
ATOM 874 C C . ASP A 1 104 ? 7.946 1.357 -19.068 1.00 89.75 104 ASP A C 1
ATOM 876 O O . ASP A 1 104 ? 7.413 1.067 -20.139 1.00 89.75 104 ASP A O 1
ATOM 880 N N . TYR A 1 105 ? 8.899 2.286 -18.968 1.00 91.12 105 TYR A N 1
ATOM 881 C CA . TYR A 1 105 ? 9.573 2.959 -20.081 1.00 91.12 105 TYR A CA 1
ATOM 882 C C . TYR A 1 105 ? 10.972 2.385 -20.355 1.00 91.12 105 TYR A C 1
ATOM 884 O O . TYR A 1 105 ? 11.689 2.941 -21.172 1.00 91.12 105 TYR A O 1
ATOM 892 N N . GLY A 1 106 ? 11.379 1.295 -19.698 1.00 90.69 106 GLY A N 1
ATOM 893 C CA . GLY A 1 106 ? 12.718 0.713 -19.840 1.00 90.69 106 GLY A CA 1
ATOM 894 C C . GLY A 1 106 ? 13.827 1.484 -19.120 1.00 90.69 106 GLY A C 1
ATOM 895 O O . GLY A 1 106 ? 14.984 1.285 -19.446 1.00 90.69 106 GLY A O 1
ATOM 896 N N . LEU A 1 107 ? 13.496 2.369 -18.172 1.00 90.69 107 LEU A N 1
ATOM 897 C CA . LEU A 1 107 ? 14.489 3.106 -17.385 1.00 90.69 107 LEU A CA 1
ATOM 898 C C . LEU A 1 107 ? 14.720 2.410 -16.041 1.00 90.69 107 LEU A C 1
ATOM 900 O O . LEU A 1 107 ? 13.885 2.530 -15.141 1.00 90.69 107 LEU A O 1
ATOM 904 N N . TYR A 1 108 ? 15.835 1.695 -15.913 1.00 88.19 108 TYR A N 1
ATOM 905 C CA . TYR A 1 108 ? 16.179 0.907 -14.727 1.00 88.19 108 TYR A CA 1
ATOM 906 C C . TYR A 1 108 ? 17.064 1.667 -13.735 1.00 88.19 108 TYR A C 1
ATOM 908 O O . TYR A 1 108 ? 17.661 2.695 -14.052 1.00 88.19 108 TYR A O 1
ATOM 916 N N . GLU A 1 109 ? 17.130 1.162 -12.501 1.00 83.88 109 GLU A N 1
ATOM 917 C CA . GLU A 1 109 ? 18.108 1.662 -11.538 1.00 83.88 109 GLU A CA 1
ATOM 918 C C . GLU A 1 109 ? 19.510 1.170 -11.921 1.00 83.88 109 GLU A C 1
ATOM 920 O O . GLU A 1 109 ? 19.667 0.008 -12.307 1.00 83.88 109 GLU A O 1
ATOM 925 N N . PRO A 1 110 ? 20.530 2.036 -11.831 1.00 82.56 110 PRO A N 1
ATOM 926 C CA . PRO A 1 110 ? 21.878 1.683 -12.231 1.00 82.56 110 PRO A CA 1
ATOM 927 C C . PRO A 1 110 ? 22.490 0.709 -11.224 1.00 82.56 110 PRO A C 1
ATOM 929 O O . PRO A 1 110 ? 22.391 0.897 -10.010 1.00 82.56 110 PRO A O 1
ATOM 932 N N . ILE A 1 111 ? 23.160 -0.317 -11.740 1.00 82.00 111 ILE A N 1
ATOM 933 C CA . ILE A 1 111 ? 23.935 -1.261 -10.937 1.00 82.00 111 ILE A CA 1
ATOM 934 C C . ILE A 1 111 ? 25.384 -0.776 -10.938 1.00 82.00 111 ILE A C 1
ATOM 936 O O . ILE A 1 111 ? 25.957 -0.534 -11.998 1.00 82.00 111 ILE A O 1
ATOM 940 N N . TYR A 1 112 ? 25.962 -0.610 -9.750 1.00 81.81 112 TYR A N 1
ATOM 941 C CA . TYR A 1 112 ? 27.326 -0.117 -9.580 1.00 81.81 112 TYR A CA 1
ATOM 942 C C . TYR A 1 112 ? 28.265 -1.240 -9.154 1.00 81.81 112 TYR A C 1
ATOM 944 O O . TYR A 1 112 ? 27.950 -1.996 -8.235 1.00 81.81 112 TYR A O 1
ATOM 952 N N . ASP A 1 113 ? 29.455 -1.278 -9.747 1.00 81.75 113 ASP A N 1
ATOM 953 C CA . ASP A 1 113 ? 30.540 -2.130 -9.267 1.00 81.75 113 ASP A CA 1
ATOM 954 C C . ASP A 1 113 ? 31.193 -1.529 -8.018 1.00 81.75 113 ASP A C 1
ATOM 956 O O . ASP A 1 113 ? 31.199 -0.307 -7.829 1.00 81.75 113 ASP A O 1
ATOM 960 N N . PHE A 1 114 ? 31.814 -2.374 -7.189 1.00 77.31 114 PHE A N 1
ATOM 961 C CA . PHE A 1 114 ? 32.474 -1.956 -5.943 1.00 77.31 114 PHE A CA 1
ATOM 962 C C . PHE A 1 114 ? 33.536 -0.861 -6.153 1.00 77.31 114 PHE A C 1
ATOM 964 O O . PHE A 1 114 ? 33.711 0.007 -5.303 1.00 77.31 114 PHE A O 1
ATOM 971 N N . ASN A 1 115 ? 34.198 -0.863 -7.313 1.00 84.31 115 ASN A N 1
ATOM 972 C CA . ASN A 1 115 ? 35.266 0.080 -7.658 1.00 84.31 115 ASN A CA 1
ATOM 973 C C . ASN A 1 115 ? 34.761 1.386 -8.302 1.00 84.31 115 ASN A C 1
ATOM 975 O O . ASN A 1 115 ? 35.566 2.207 -8.737 1.00 84.31 115 ASN A O 1
ATOM 979 N N . THR A 1 116 ? 33.444 1.578 -8.409 1.00 84.25 116 THR A N 1
ATOM 980 C CA . THR A 1 116 ? 32.861 2.771 -9.036 1.00 84.25 116 THR A CA 1
ATOM 981 C C . THR A 1 116 ? 33.041 3.992 -8.132 1.00 84.25 116 THR A C 1
ATOM 983 O O . THR A 1 116 ? 32.609 3.964 -6.976 1.00 84.25 116 THR A O 1
ATOM 986 N N . SER A 1 117 ? 33.631 5.076 -8.654 1.00 90.94 117 SER A N 1
ATOM 987 C CA . SER A 1 117 ? 33.818 6.320 -7.894 1.00 90.94 117 SER A CA 1
ATOM 988 C C . SER A 1 117 ? 32.479 6.947 -7.509 1.00 90.94 117 SER A C 1
ATOM 990 O O . SER A 1 117 ? 31.508 6.867 -8.262 1.00 90.94 117 SER A O 1
ATOM 992 N N . GLU A 1 118 ? 32.417 7.590 -6.341 1.00 89.69 118 GLU A N 1
ATOM 993 C CA . GLU A 1 118 ? 31.168 8.205 -5.877 1.00 89.69 118 GLU A CA 1
ATOM 994 C C . GLU A 1 118 ? 30.710 9.335 -6.809 1.00 89.69 118 GLU A C 1
ATOM 996 O O . GLU A 1 118 ? 29.537 9.391 -7.163 1.00 89.69 118 GLU A O 1
ATOM 1001 N N . GLU A 1 119 ? 31.654 10.126 -7.326 1.00 90.06 119 GLU A N 1
ATOM 1002 C CA . GLU A 1 119 ? 31.400 11.156 -8.340 1.00 90.06 119 GLU A CA 1
ATOM 1003 C C . GLU A 1 119 ? 30.708 10.580 -9.588 1.00 90.06 119 GLU A C 1
ATOM 1005 O O . GLU A 1 119 ? 29.725 11.134 -10.078 1.00 90.06 119 GLU A O 1
ATOM 1010 N N . TYR A 1 120 ? 31.149 9.415 -10.080 1.00 87.12 120 TYR A N 1
ATOM 1011 C CA . TYR A 1 120 ? 30.499 8.768 -11.220 1.00 87.12 120 TYR A CA 1
ATOM 1012 C C . TYR A 1 120 ? 29.077 8.303 -10.880 1.00 87.12 120 TYR A C 1
ATOM 1014 O O . TYR A 1 120 ? 28.166 8.431 -11.703 1.00 87.12 120 TYR A O 1
ATOM 1022 N N . LYS A 1 121 ? 28.854 7.793 -9.661 1.00 89.69 121 LYS A N 1
ATOM 1023 C CA . LYS A 1 121 ? 27.508 7.396 -9.222 1.00 89.69 121 LYS A CA 1
ATOM 1024 C C . LYS A 1 121 ? 26.567 8.591 -9.152 1.00 89.69 121 LYS A C 1
ATOM 1026 O O . LYS A 1 121 ? 25.418 8.461 -9.575 1.00 89.69 121 LYS A O 1
ATOM 1031 N N . GLU A 1 122 ? 27.031 9.719 -8.625 1.00 90.69 122 GLU A N 1
ATOM 1032 C CA . GLU A 1 122 ? 26.262 10.963 -8.534 1.00 90.69 122 GLU A CA 1
ATOM 1033 C C . GLU A 1 122 ? 25.886 11.488 -9.919 1.00 90.69 122 GLU A C 1
ATOM 1035 O O . GLU A 1 122 ? 24.700 11.675 -10.192 1.00 90.69 122 GLU A O 1
ATOM 1040 N N . LEU A 1 123 ? 26.852 11.592 -10.836 1.00 91.19 123 LEU A N 1
ATOM 1041 C CA . LEU A 1 123 ? 26.593 12.004 -12.219 1.00 91.19 123 LEU A CA 1
ATOM 1042 C C . LEU A 1 123 ? 25.577 11.088 -12.918 1.00 91.19 123 LEU A C 1
ATOM 1044 O O . LEU A 1 123 ? 24.695 11.556 -13.646 1.00 91.19 123 LEU A O 1
ATOM 1048 N N . LEU A 1 124 ? 25.654 9.775 -12.680 1.00 89.56 124 LEU A N 1
ATOM 1049 C CA . LEU A 1 124 ? 24.692 8.828 -13.239 1.00 89.56 124 LEU A CA 1
ATOM 1050 C C . LEU A 1 124 ? 23.289 9.017 -12.643 1.00 89.56 124 LEU A C 1
ATOM 1052 O O . LEU A 1 124 ? 22.305 9.006 -13.385 1.00 89.56 124 LEU A O 1
ATOM 1056 N N . LYS A 1 125 ? 23.184 9.247 -11.326 1.00 90.44 125 LYS A N 1
ATOM 1057 C CA . LYS A 1 125 ? 21.906 9.557 -10.662 1.00 90.44 125 LYS A CA 1
ATOM 1058 C C . LYS A 1 125 ? 21.281 10.826 -11.230 1.00 90.44 125 LYS A C 1
ATOM 1060 O O . LYS A 1 125 ? 20.093 10.819 -11.546 1.00 90.44 125 LYS A O 1
ATOM 1065 N N . GLU A 1 126 ? 22.064 11.888 -11.404 1.00 92.88 126 GLU A N 1
ATOM 1066 C CA . GLU A 1 126 ? 21.584 13.144 -11.985 1.00 92.88 126 GLU A CA 1
ATOM 1067 C C . GLU A 1 126 ? 21.049 12.955 -13.406 1.00 92.88 126 GLU A C 1
ATOM 1069 O O . GLU A 1 126 ? 19.989 13.481 -13.754 1.00 92.88 126 GLU A O 1
ATOM 1074 N N . ASN A 1 127 ? 21.753 12.180 -14.233 1.00 92.31 127 ASN A N 1
ATOM 1075 C CA . ASN A 1 127 ? 21.315 11.891 -15.596 1.00 92.31 127 ASN A CA 1
ATOM 1076 C C . ASN A 1 127 ? 20.010 11.088 -15.624 1.00 92.31 127 ASN A C 1
ATOM 1078 O O . ASN A 1 127 ? 19.100 11.433 -16.380 1.00 92.31 127 ASN A O 1
ATOM 1082 N N . ILE A 1 128 ? 19.875 10.072 -14.770 1.00 90.88 128 ILE A N 1
ATOM 1083 C CA . ILE A 1 128 ? 18.631 9.299 -14.648 1.00 90.88 128 ILE A CA 1
ATOM 1084 C C . ILE A 1 128 ? 17.481 10.188 -14.171 1.00 90.88 128 ILE A C 1
ATOM 1086 O O . ILE A 1 128 ? 16.366 10.083 -14.683 1.00 90.88 128 ILE A O 1
ATOM 1090 N N . GLU A 1 129 ? 17.729 11.103 -13.235 1.00 91.56 129 GLU A N 1
ATOM 1091 C CA . GLU A 1 129 ? 16.693 12.016 -12.755 1.00 91.56 129 GLU A CA 1
ATOM 1092 C C . GLU A 1 129 ? 16.216 12.972 -13.859 1.00 91.56 129 GLU A C 1
ATOM 1094 O O . GLU A 1 129 ? 15.011 13.172 -14.029 1.00 91.56 129 GLU A O 1
ATOM 1099 N N . LYS A 1 130 ? 17.126 13.481 -14.700 1.00 94.06 130 LYS A N 1
ATOM 1100 C CA . LYS A 1 130 ? 16.756 14.257 -15.899 1.00 94.06 130 LYS A CA 1
ATOM 1101 C C . LYS A 1 130 ? 15.863 13.440 -16.838 1.00 94.06 130 LYS A C 1
ATOM 1103 O O . LYS A 1 130 ? 14.830 13.937 -17.284 1.00 94.06 130 LYS A O 1
ATOM 1108 N N . GLN A 1 131 ? 16.200 12.176 -17.096 1.00 92.44 131 GLN A N 1
ATOM 1109 C CA . GLN A 1 131 ? 15.385 11.296 -17.945 1.00 92.44 131 GLN A CA 1
ATOM 1110 C C . GLN A 1 131 ? 13.984 11.058 -17.353 1.00 92.44 131 GLN A C 1
ATOM 1112 O O . GLN A 1 131 ? 12.981 11.174 -18.064 1.00 92.44 131 GLN A O 1
ATOM 1117 N N . LYS A 1 132 ? 13.882 10.825 -16.036 1.00 92.19 132 LYS A N 1
ATOM 1118 C CA . LYS A 1 132 ? 12.591 10.717 -15.330 1.00 92.19 132 LYS A CA 1
ATOM 1119 C C . LYS A 1 132 ? 11.746 11.977 -15.498 1.00 92.19 132 LYS A C 1
ATOM 1121 O O . LYS A 1 132 ? 10.544 11.878 -15.751 1.00 92.19 132 LYS A O 1
ATOM 1126 N N . GLN A 1 133 ? 12.351 13.161 -15.396 1.00 92.94 133 GLN A N 1
ATOM 1127 C CA . GLN A 1 133 ? 11.648 14.431 -15.593 1.00 92.94 133 GLN A CA 1
ATOM 1128 C C . GLN A 1 133 ? 11.090 14.573 -17.014 1.00 92.94 133 GLN A C 1
ATOM 1130 O O . GLN A 1 133 ? 9.952 15.018 -17.173 1.00 92.94 133 GLN A O 1
ATOM 1135 N N . VAL A 1 134 ? 11.845 14.164 -18.037 1.00 93.06 134 VAL A N 1
ATOM 1136 C CA . VAL A 1 134 ? 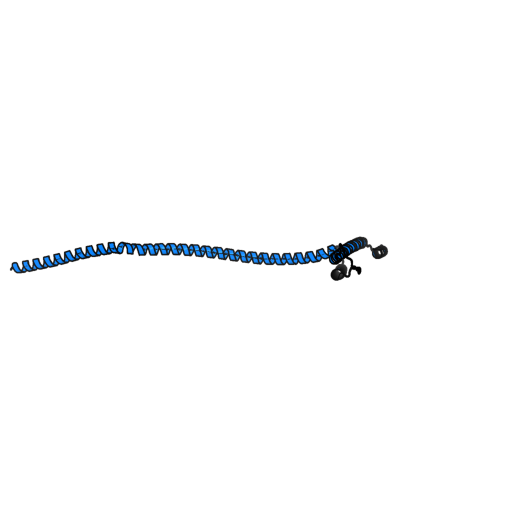11.391 14.198 -19.438 1.00 93.06 134 VAL A CA 1
ATOM 1137 C C . VAL A 1 134 ? 10.201 13.255 -19.655 1.00 93.06 134 VAL A C 1
ATOM 1139 O O . VAL A 1 134 ? 9.199 13.661 -20.247 1.00 93.06 134 VAL A O 1
ATOM 1142 N N . ILE A 1 135 ? 10.251 12.035 -19.104 1.00 91.06 135 ILE A N 1
ATOM 1143 C CA . ILE A 1 135 ? 9.127 11.080 -19.138 1.00 91.06 135 ILE A CA 1
ATOM 1144 C C . ILE A 1 135 ? 7.901 11.652 -18.413 1.00 91.06 135 ILE A C 1
ATOM 1146 O O . ILE A 1 135 ? 6.777 11.553 -18.905 1.00 91.06 135 ILE A O 1
ATOM 1150 N N . ASN A 1 136 ? 8.098 12.277 -17.250 1.00 90.31 136 ASN A N 1
ATOM 1151 C CA . ASN A 1 136 ? 7.010 12.856 -16.461 1.00 90.31 136 ASN A CA 1
ATOM 1152 C C . ASN A 1 136 ? 6.299 14.011 -17.178 1.00 90.31 136 ASN A C 1
ATOM 1154 O O . ASN A 1 136 ? 5.099 14.186 -16.978 1.00 90.31 136 ASN A O 1
ATOM 1158 N N . LYS A 1 137 ? 7.015 14.755 -18.027 1.00 91.38 137 LYS A N 1
ATOM 1159 C CA . LYS A 1 137 ? 6.468 15.838 -18.857 1.00 91.38 137 LYS A CA 1
ATOM 1160 C C . LYS A 1 137 ? 5.876 15.357 -20.195 1.00 91.38 137 LYS A C 1
ATOM 1162 O O . LYS A 1 137 ? 5.454 16.194 -20.980 1.00 91.38 137 LYS A O 1
ATOM 1167 N N . ASP A 1 138 ? 5.860 14.046 -20.466 1.00 88.88 138 ASP A N 1
ATOM 1168 C CA . ASP A 1 138 ? 5.540 13.445 -21.781 1.00 88.88 138 ASP A CA 1
ATOM 1169 C C . ASP A 1 138 ? 6.381 14.020 -22.941 1.00 88.88 138 ASP A C 1
ATOM 1171 O O . ASP A 1 138 ? 5.965 14.008 -24.095 1.00 88.88 138 ASP A O 1
ATOM 1175 N N . GLY A 1 139 ? 7.585 14.521 -22.639 1.00 89.69 139 GLY A N 1
ATOM 1176 C CA . GLY A 1 139 ? 8.467 15.181 -23.609 1.00 89.69 139 GLY A CA 1
ATOM 1177 C C . GLY A 1 139 ? 9.433 14.237 -24.324 1.00 89.69 139 GLY A C 1
ATOM 1178 O O . GLY A 1 139 ? 10.176 14.674 -25.193 1.00 89.69 139 GLY A O 1
ATOM 1179 N N . ALA A 1 140 ? 9.452 12.953 -23.954 1.00 89.62 140 ALA A N 1
ATOM 1180 C CA . ALA A 1 140 ? 10.402 11.978 -24.496 1.00 89.62 140 ALA A CA 1
ATOM 1181 C C . ALA A 1 140 ? 10.057 11.528 -25.927 1.00 89.62 140 ALA A C 1
ATOM 1183 O O . ALA A 1 140 ? 10.923 11.061 -26.655 1.00 89.62 140 ALA A O 1
ATOM 1184 N N . THR A 1 141 ? 8.784 11.632 -26.323 1.00 89.56 141 THR A N 1
ATOM 1185 C CA . THR A 1 141 ? 8.310 11.299 -27.676 1.00 89.56 141 THR A CA 1
ATOM 1186 C C . THR A 1 141 ? 7.195 12.235 -28.097 1.00 89.56 141 THR A C 1
ATOM 1188 O O . THR A 1 141 ? 6.343 12.638 -27.298 1.00 89.56 141 THR A O 1
ATOM 1191 N N . PHE A 1 142 ? 7.154 12.512 -29.390 1.00 87.00 142 PHE A N 1
ATOM 1192 C CA . PHE A 1 142 ? 6.244 13.474 -29.976 1.00 87.00 142 PHE A CA 1
ATOM 1193 C C . PHE A 1 142 ? 5.342 12.809 -31.013 1.00 87.00 142 PHE A C 1
ATOM 1195 O O . PHE A 1 142 ? 5.765 11.924 -31.752 1.00 87.00 142 PHE A O 1
ATOM 1202 N N . CYS A 1 143 ? 4.067 13.186 -31.011 1.00 86.62 143 CYS A N 1
ATOM 1203 C CA . CYS A 1 143 ? 3.073 12.688 -31.954 1.00 86.62 143 CYS A CA 1
ATOM 1204 C C . CYS A 1 143 ? 1.975 13.743 -32.092 1.00 86.62 143 CYS A C 1
ATOM 1206 O O . CYS A 1 143 ? 1.082 13.813 -31.248 1.00 86.62 143 CYS A O 1
ATOM 1208 N N . ASP A 1 144 ? 2.067 14.559 -33.139 1.00 85.38 144 ASP A N 1
ATOM 1209 C CA . ASP A 1 144 ? 1.102 15.635 -33.414 1.00 85.38 144 ASP A CA 1
ATOM 1210 C C . ASP A 1 144 ? -0.195 15.152 -34.045 1.00 85.38 144 ASP A C 1
ATOM 1212 O O . ASP A 1 144 ? -1.197 15.866 -34.093 1.00 85.38 144 ASP A O 1
ATOM 1216 N N . THR A 1 145 ? -0.188 13.934 -34.575 1.00 87.50 145 THR A N 1
ATOM 1217 C CA . THR A 1 145 ? -1.328 13.411 -35.308 1.00 87.50 145 THR A CA 1
ATOM 1218 C C . THR A 1 145 ? -2.431 13.007 -34.339 1.00 87.50 145 THR A C 1
ATOM 1220 O O . THR A 1 145 ? -2.342 11.992 -33.643 1.00 87.50 145 THR A O 1
ATOM 1223 N N . LEU A 1 146 ? -3.517 13.778 -34.330 1.00 88.06 146 LEU A N 1
ATOM 1224 C CA . LEU A 1 146 ? -4.753 13.377 -33.676 1.00 88.06 146 LEU A CA 1
ATOM 1225 C C . LEU A 1 146 ? -5.498 12.385 -34.571 1.00 88.06 146 LEU A C 1
ATOM 1227 O O . LEU A 1 146 ? -5.792 12.670 -35.730 1.00 88.06 146 LEU A O 1
ATOM 1231 N N . TRP A 1 147 ? -5.828 11.220 -34.025 1.00 92.38 147 TRP A N 1
ATOM 1232 C CA . TRP A 1 147 ? -6.548 10.180 -34.750 1.00 92.38 147 TRP A CA 1
ATOM 1233 C C . TRP A 1 147 ? -7.531 9.458 -33.828 1.00 92.38 147 TRP A C 1
ATOM 1235 O O . TRP A 1 147 ? -7.447 9.553 -32.600 1.00 92.38 147 TRP A O 1
ATOM 1245 N N . SER A 1 148 ? -8.492 8.752 -34.423 1.00 94.00 148 SER A N 1
ATOM 1246 C CA . SER A 1 148 ? -9.525 8.015 -33.695 1.00 94.00 148 SER A CA 1
ATOM 1247 C C . SER A 1 148 ? -9.400 6.510 -33.920 1.00 94.00 148 SER A C 1
ATOM 1249 O O . SER A 1 148 ? -8.930 6.054 -34.960 1.00 94.00 148 SER A O 1
ATOM 1251 N N . VAL A 1 149 ? -9.829 5.733 -32.927 1.00 92.88 149 VAL A N 1
ATOM 1252 C CA . VAL A 1 149 ? -9.956 4.272 -33.011 1.00 92.88 149 VAL A CA 1
ATOM 1253 C C . VAL A 1 149 ? -11.421 3.941 -32.782 1.00 92.88 149 VAL A C 1
ATOM 1255 O O . VAL A 1 149 ? -11.985 4.352 -31.766 1.00 92.88 149 VAL A O 1
ATOM 1258 N N . ASP A 1 150 ? -12.045 3.240 -33.726 1.00 93.25 150 ASP A N 1
ATOM 1259 C CA . ASP A 1 150 ? -13.488 2.955 -33.735 1.00 93.25 150 ASP A CA 1
ATOM 1260 C C . ASP A 1 150 ? -14.347 4.227 -33.567 1.00 93.25 150 ASP A C 1
ATOM 1262 O O . ASP A 1 150 ? -15.299 4.251 -32.789 1.00 93.25 150 ASP A O 1
ATOM 1266 N N . GLY A 1 151 ? -13.947 5.333 -34.203 1.00 93.31 151 GLY A N 1
ATOM 1267 C CA . GLY A 1 151 ? -14.619 6.633 -34.072 1.00 93.31 151 GLY A CA 1
ATOM 1268 C C . GLY A 1 151 ? -14.374 7.369 -32.745 1.00 93.31 151 GLY A C 1
ATOM 1269 O O . GLY A 1 151 ? -14.868 8.478 -32.565 1.00 93.31 151 GLY A O 1
ATOM 1270 N N . SER A 1 152 ? -13.586 6.812 -31.816 1.00 94.81 152 SER A N 1
ATOM 1271 C CA . SER A 1 152 ? -13.254 7.458 -30.540 1.00 94.81 152 SER A CA 1
ATOM 1272 C C . SER A 1 152 ? -11.849 8.059 -30.543 1.00 94.81 152 SER A C 1
ATOM 1274 O O . SER A 1 152 ? -10.841 7.352 -30.636 1.00 94.81 152 SER A O 1
ATOM 1276 N N . VAL A 1 153 ? -11.776 9.378 -30.354 1.00 94.50 153 VAL A N 1
ATOM 1277 C CA . VAL A 1 153 ? -10.513 10.114 -30.170 1.00 94.50 153 VAL A CA 1
ATOM 1278 C C . VAL A 1 153 ? -9.813 9.700 -28.871 1.00 94.50 153 VAL A C 1
ATOM 1280 O O . VAL A 1 153 ? -8.597 9.523 -28.847 1.00 94.50 153 VAL A O 1
ATOM 1283 N N . SER A 1 154 ? -10.567 9.455 -27.795 1.00 93.44 154 SER A N 1
ATOM 1284 C CA . SER A 1 154 ? -10.009 9.005 -26.511 1.00 93.44 154 SER A CA 1
ATOM 1285 C C . SER A 1 154 ? -9.308 7.650 -26.631 1.00 93.44 154 SER A C 1
ATOM 1287 O O . SER A 1 154 ? -8.221 7.466 -26.081 1.00 93.44 154 SER A O 1
ATOM 1289 N N . LYS A 1 155 ? -9.887 6.709 -27.394 1.00 93.94 155 LYS A N 1
ATOM 1290 C CA . LYS A 1 155 ? -9.230 5.427 -27.693 1.00 93.94 155 LYS A CA 1
ATOM 1291 C C . LYS A 1 155 ? -7.956 5.623 -28.523 1.00 93.94 155 LYS A C 1
ATOM 1293 O O . LYS A 1 155 ? -6.959 4.958 -28.247 1.00 93.94 155 LYS A O 1
ATOM 1298 N N . GLY A 1 156 ? -7.972 6.544 -29.491 1.00 93.69 156 GLY A N 1
ATOM 1299 C CA . GLY A 1 156 ? -6.787 6.927 -30.266 1.00 93.69 156 GLY A CA 1
ATOM 1300 C C . GLY A 1 156 ? -5.662 7.455 -29.376 1.00 93.69 156 GLY A C 1
ATOM 1301 O O . GLY A 1 156 ? -4.562 6.909 -29.388 1.00 93.69 156 GLY A O 1
ATOM 1302 N N . SER A 1 157 ? -5.966 8.418 -28.501 1.00 91.44 157 SER A N 1
ATOM 1303 C CA . SER A 1 157 ? -5.017 8.963 -27.518 1.00 91.44 157 SER A CA 1
ATOM 1304 C C . SER A 1 157 ? -4.426 7.879 -26.604 1.00 91.44 157 SER A C 1
ATOM 1306 O O . SER A 1 157 ? -3.208 7.813 -26.414 1.00 91.44 157 SER A O 1
ATOM 1308 N N . LEU A 1 158 ? -5.258 6.960 -26.096 1.00 92.62 158 LEU A N 1
ATOM 1309 C CA . LEU A 1 158 ? -4.789 5.835 -25.283 1.00 92.62 158 LEU A CA 1
ATOM 1310 C C . LEU A 1 158 ? -3.833 4.922 -26.064 1.00 92.62 158 LEU A C 1
ATOM 1312 O O . LEU A 1 158 ? -2.819 4.477 -25.518 1.00 92.62 158 LEU A O 1
ATOM 1316 N N . LYS A 1 159 ? -4.145 4.639 -27.333 1.00 93.38 159 LYS A N 1
ATOM 1317 C CA . LYS A 1 159 ? -3.307 3.801 -28.195 1.00 93.38 159 LYS A CA 1
ATOM 1318 C C . LYS A 1 159 ? -1.981 4.493 -28.507 1.00 93.38 159 LYS A C 1
ATOM 1320 O O . LYS A 1 159 ? -0.946 3.863 -28.320 1.00 93.38 159 LYS A O 1
ATOM 1325 N N . THR A 1 160 ? -1.989 5.790 -28.822 1.00 92.94 160 THR A N 1
ATOM 1326 C CA . THR A 1 160 ? -0.769 6.604 -28.962 1.00 92.94 160 THR A CA 1
ATOM 1327 C C . THR A 1 160 ? 0.093 6.532 -27.706 1.00 92.94 160 THR A C 1
ATOM 1329 O O . THR A 1 160 ? 1.278 6.227 -27.799 1.00 92.94 160 THR A O 1
ATOM 1332 N N . LYS A 1 161 ? -0.485 6.726 -26.513 1.00 91.31 161 LYS A N 1
ATOM 1333 C CA . LYS A 1 161 ? 0.264 6.663 -25.248 1.00 91.31 161 LYS A CA 1
ATOM 1334 C C . LYS A 1 161 ? 0.917 5.297 -25.015 1.00 91.31 161 LYS A C 1
ATOM 1336 O O . LYS A 1 161 ? 2.056 5.226 -24.559 1.00 91.31 161 LYS A O 1
ATOM 1341 N N . ARG A 1 162 ? 0.213 4.204 -25.334 1.00 92.81 162 ARG A N 1
ATOM 1342 C CA . ARG A 1 162 ? 0.764 2.840 -25.244 1.00 92.81 162 ARG A CA 1
ATOM 1343 C C . ARG A 1 162 ? 1.898 2.620 -26.242 1.00 92.81 162 ARG A C 1
ATOM 1345 O O . ARG A 1 162 ? 2.920 2.059 -25.862 1.00 92.81 162 ARG A O 1
ATOM 1352 N N . THR A 1 163 ? 1.740 3.091 -27.475 1.00 93.31 163 THR A N 1
ATOM 1353 C CA . THR A 1 163 ? 2.772 2.992 -28.513 1.00 93.31 163 THR A CA 1
ATOM 1354 C C . THR A 1 163 ? 4.017 3.794 -28.143 1.00 93.31 163 THR A C 1
ATOM 1356 O O . THR A 1 163 ? 5.104 3.228 -28.158 1.00 93.31 163 THR A O 1
ATOM 1359 N N . LYS A 1 164 ? 3.865 5.056 -27.708 1.00 92.81 164 LYS A N 1
ATOM 1360 C CA . LYS A 1 164 ? 4.967 5.893 -27.196 1.00 92.81 164 LYS A CA 1
ATOM 1361 C C . LYS A 1 164 ? 5.776 5.156 -26.126 1.00 92.81 164 LYS A C 1
ATOM 1363 O O . LYS A 1 164 ? 6.997 5.089 -26.187 1.00 92.81 164 LYS A O 1
ATOM 1368 N N . LYS A 1 165 ? 5.079 4.555 -25.159 1.00 92.75 165 LYS A N 1
ATOM 1369 C CA . LYS A 1 165 ? 5.694 3.789 -24.071 1.00 92.75 165 LYS A CA 1
ATOM 1370 C C . LYS A 1 165 ? 6.454 2.556 -24.570 1.00 92.75 165 LYS A C 1
ATOM 1372 O O . LYS A 1 165 ? 7.551 2.290 -24.095 1.00 92.75 165 LYS A O 1
ATOM 1377 N N . LEU A 1 166 ? 5.882 1.813 -25.519 1.00 93.94 166 LEU A N 1
ATOM 1378 C CA . LEU A 1 166 ? 6.530 0.643 -26.113 1.00 93.94 166 LEU A CA 1
ATOM 1379 C C . LEU A 1 166 ? 7.802 1.028 -26.880 1.00 93.94 166 LEU A C 1
ATOM 1381 O O . LEU A 1 166 ? 8.828 0.383 -26.693 1.00 93.94 166 LEU A O 1
ATOM 1385 N N . MET A 1 167 ? 7.734 2.090 -27.687 1.00 93.50 167 MET A N 1
ATOM 1386 C CA . MET A 1 167 ? 8.880 2.627 -28.426 1.00 93.50 167 MET A CA 1
ATOM 1387 C C . MET A 1 167 ? 9.995 3.059 -27.478 1.00 93.50 167 MET A C 1
ATOM 1389 O O . MET A 1 167 ? 11.129 2.632 -27.645 1.00 93.50 167 MET A O 1
ATOM 1393 N N . LEU A 1 168 ? 9.663 3.827 -26.436 1.00 94.25 168 LEU A N 1
ATOM 1394 C CA . LEU A 1 168 ? 10.637 4.261 -25.433 1.00 94.25 168 LEU A CA 1
ATOM 1395 C C . LEU A 1 168 ? 11.293 3.087 -24.710 1.00 94.25 168 LEU A C 1
ATOM 1397 O O . LEU A 1 168 ? 12.500 3.102 -24.506 1.00 94.25 168 LEU A O 1
ATOM 1401 N N . ARG A 1 169 ? 10.526 2.046 -24.367 1.00 94.56 169 ARG A N 1
ATOM 1402 C CA . ARG A 1 169 ? 11.092 0.837 -23.762 1.00 94.56 169 ARG A CA 1
ATOM 1403 C C . ARG A 1 169 ? 12.079 0.138 -24.699 1.00 94.56 169 ARG A C 1
ATOM 1405 O O . ARG A 1 169 ? 13.122 -0.301 -24.231 1.00 94.56 169 ARG A O 1
ATOM 1412 N N . ALA A 1 170 ? 11.745 0.014 -25.983 1.00 94.25 170 ALA A N 1
ATOM 1413 C CA . ALA A 1 170 ? 12.632 -0.602 -26.968 1.00 94.25 170 ALA A CA 1
ATOM 1414 C C . ALA A 1 170 ? 13.913 0.227 -27.154 1.00 94.25 170 ALA A C 1
ATOM 1416 O O . ALA A 1 170 ? 15.005 -0.311 -27.002 1.00 94.25 170 ALA A O 1
ATOM 1417 N N . PHE A 1 171 ? 13.767 1.538 -27.361 1.00 93.75 171 PHE A N 1
ATOM 1418 C CA . PHE A 1 171 ? 14.874 2.488 -27.487 1.00 93.75 171 PHE A CA 1
ATOM 1419 C C . PHE A 1 171 ? 15.819 2.436 -26.279 1.00 93.75 171 PHE A C 1
ATOM 1421 O O . PHE A 1 171 ? 17.027 2.267 -26.436 1.00 93.75 171 PHE A O 1
ATOM 1428 N N . ASN A 1 172 ? 15.269 2.514 -25.062 1.00 93.50 172 ASN A N 1
ATOM 1429 C CA . ASN A 1 172 ? 16.064 2.460 -23.836 1.00 93.50 172 ASN A CA 1
ATOM 1430 C C . ASN A 1 172 ? 16.756 1.101 -23.672 1.00 93.50 172 ASN A C 1
ATOM 1432 O O . ASN A 1 172 ? 17.927 1.055 -23.315 1.00 93.50 172 ASN A O 1
ATOM 1436 N N . GLY A 1 173 ? 16.078 -0.002 -24.006 1.00 93.06 173 GLY A N 1
ATOM 1437 C CA . GLY A 1 173 ? 16.681 -1.335 -23.967 1.00 93.06 173 GLY A CA 1
ATOM 1438 C C . GLY A 1 173 ? 17.848 -1.507 -24.948 1.00 93.06 173 GLY A C 1
ATOM 1439 O O . GLY A 1 173 ? 18.855 -2.134 -24.609 1.00 93.06 173 GLY A O 1
ATOM 1440 N N . GLU A 1 174 ? 17.753 -0.934 -26.151 1.00 92.69 174 GLU A N 1
ATOM 1441 C CA . GLU A 1 174 ? 18.868 -0.911 -27.106 1.00 92.69 174 GLU A CA 1
ATOM 1442 C C . GLU A 1 174 ? 20.022 -0.042 -26.605 1.00 92.69 174 GLU A C 1
A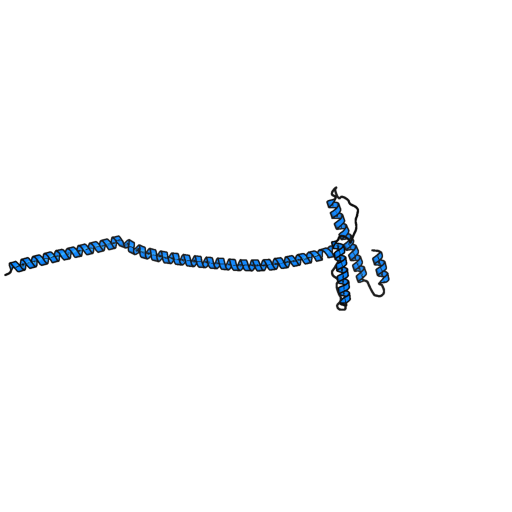TOM 1444 O O . GLU A 1 174 ? 21.179 -0.474 -26.655 1.00 92.69 174 GLU A O 1
ATOM 1449 N N . CYS A 1 175 ? 19.708 1.128 -26.040 1.00 92.19 175 CYS A N 1
ATOM 1450 C CA . CYS A 1 175 ? 20.697 2.000 -25.422 1.00 92.19 175 CYS A CA 1
ATOM 1451 C C . CYS A 1 175 ? 21.456 1.280 -24.303 1.00 92.19 175 CYS A C 1
ATOM 1453 O O . CYS A 1 175 ? 22.682 1.221 -24.346 1.00 92.19 175 CYS A O 1
ATOM 1455 N N . ASP A 1 176 ? 20.753 0.658 -23.357 1.00 90.50 176 ASP A N 1
ATOM 1456 C CA . ASP A 1 176 ? 21.360 -0.093 -22.253 1.00 90.50 176 ASP A CA 1
ATOM 1457 C C . ASP A 1 176 ? 22.263 -1.227 -22.767 1.00 90.50 176 ASP A C 1
ATOM 1459 O O . ASP A 1 176 ? 23.372 -1.434 -22.262 1.00 90.50 176 ASP A O 1
ATOM 1463 N N . SER A 1 177 ? 21.843 -1.925 -23.830 1.00 91.50 177 SER A N 1
ATOM 1464 C CA . SER A 1 177 ? 22.656 -2.965 -24.477 1.00 91.50 177 SER A CA 1
ATOM 1465 C C . SER A 1 177 ? 23.957 -2.422 -25.070 1.00 91.50 177 SER A C 1
ATOM 1467 O O . SER A 1 177 ? 24.973 -3.127 -25.079 1.00 91.50 177 SER A O 1
ATOM 1469 N N . LEU A 1 178 ? 23.938 -1.195 -25.599 1.00 92.00 178 LEU A N 1
ATOM 1470 C CA . LEU A 1 178 ? 25.131 -0.519 -26.102 1.00 92.00 178 LEU A CA 1
ATOM 1471 C C . LEU A 1 178 ? 26.017 -0.018 -24.959 1.00 92.00 178 LEU A C 1
ATOM 1473 O O . LEU A 1 178 ? 27.219 -0.285 -25.001 1.00 92.00 178 LEU A O 1
ATOM 1477 N N . ILE A 1 179 ? 25.446 0.625 -23.930 1.00 89.19 179 ILE A N 1
ATOM 1478 C CA . ILE A 1 179 ? 26.179 1.107 -22.742 1.00 89.19 179 ILE A CA 1
ATOM 1479 C C . ILE A 1 179 ? 26.965 -0.046 -22.109 1.00 89.19 179 ILE A C 1
ATOM 1481 O O . ILE A 1 179 ? 28.162 0.088 -21.863 1.00 89.19 179 ILE A O 1
ATOM 1485 N N . ALA A 1 180 ? 26.337 -1.213 -21.935 1.00 88.44 180 ALA A N 1
ATOM 1486 C CA . ALA A 1 180 ? 26.975 -2.392 -21.345 1.00 88.44 180 ALA A CA 1
ATOM 1487 C C . ALA A 1 180 ? 28.192 -2.917 -22.138 1.00 88.44 180 ALA A C 1
ATOM 1489 O O . ALA A 1 180 ? 29.011 -3.667 -21.605 1.00 88.44 180 ALA A O 1
ATOM 1490 N N . LYS A 1 181 ? 28.325 -2.550 -23.420 1.00 89.75 181 LYS A N 1
ATOM 1491 C CA . LYS A 1 181 ? 29.433 -2.962 -24.300 1.00 89.75 181 LYS A CA 1
ATOM 1492 C C . LYS A 1 181 ? 30.538 -1.908 -24.401 1.00 89.75 181 LYS A C 1
ATOM 1494 O O . LYS A 1 181 ? 31.543 -2.165 -25.079 1.00 89.75 181 LYS A O 1
ATOM 1499 N N . VAL A 1 182 ? 30.368 -0.748 -23.762 1.00 89.44 182 VAL A N 1
ATOM 1500 C CA . VAL A 1 182 ? 31.338 0.350 -23.799 1.00 89.44 182 VAL A CA 1
ATOM 1501 C C . VAL A 1 182 ? 32.640 -0.060 -23.129 1.00 89.44 182 VAL A C 1
ATOM 1503 O O . VAL A 1 182 ? 32.684 -0.532 -21.997 1.00 89.44 182 VAL A O 1
ATOM 1506 N N . LYS A 1 183 ? 33.728 0.144 -23.864 1.00 88.88 183 LYS A N 1
ATOM 1507 C CA . LYS A 1 183 ? 35.113 0.002 -23.437 1.00 88.88 183 LYS A CA 1
ATOM 1508 C C . LYS A 1 183 ? 35.886 1.226 -23.909 1.00 88.88 183 LYS A C 1
ATOM 1510 O O . LYS A 1 183 ? 35.525 1.883 -24.885 1.00 88.88 183 LYS A O 1
ATOM 1515 N N . TRP A 1 184 ? 37.007 1.498 -23.252 1.00 89.06 184 TRP A N 1
ATOM 1516 C CA . TRP A 1 184 ? 37.867 2.639 -23.575 1.00 89.06 184 TRP A CA 1
ATOM 1517 C C . TRP A 1 184 ? 38.306 2.680 -25.053 1.00 89.06 184 TRP A C 1
ATOM 1519 O O . TRP A 1 184 ? 38.530 3.756 -25.596 1.00 89.06 184 TRP A O 1
ATOM 1529 N N . ASN A 1 185 ? 38.395 1.524 -25.721 1.00 93.50 185 ASN A N 1
ATOM 1530 C CA . ASN A 1 185 ? 38.879 1.399 -27.097 1.00 93.50 185 ASN A CA 1
ATOM 1531 C C . ASN A 1 185 ? 37.781 1.385 -28.176 1.00 93.50 185 ASN A C 1
ATOM 1533 O O . ASN A 1 185 ? 38.113 1.417 -29.358 1.00 93.50 185 ASN A O 1
ATOM 1537 N N . ASN A 1 186 ? 36.496 1.305 -27.811 1.00 94.00 186 ASN A N 1
ATOM 1538 C CA . ASN A 1 186 ? 35.392 1.178 -28.774 1.00 94.00 186 ASN A CA 1
ATOM 1539 C C . ASN A 1 186 ? 34.325 2.277 -28.642 1.00 94.00 186 ASN A C 1
ATOM 1541 O O . ASN A 1 186 ? 33.305 2.214 -29.330 1.00 94.00 186 ASN A O 1
ATOM 1545 N N . ILE A 1 187 ? 34.574 3.289 -27.804 1.00 93.69 187 ILE A N 1
ATOM 1546 C CA . ILE A 1 187 ? 33.623 4.366 -27.508 1.00 93.69 187 ILE A CA 1
ATOM 1547 C C . ILE A 1 187 ? 33.110 5.068 -28.772 1.00 93.69 187 ILE A C 1
ATOM 1549 O O . ILE A 1 187 ? 31.908 5.261 -28.913 1.00 93.69 187 ILE A O 1
ATOM 1553 N N . ASN A 1 188 ? 33.986 5.358 -29.740 1.00 94.44 188 ASN A N 1
ATOM 1554 C CA . ASN A 1 188 ? 33.594 6.037 -30.979 1.00 94.44 188 ASN A CA 1
ATOM 1555 C C . ASN A 1 188 ? 32.642 5.186 -31.833 1.00 94.44 188 ASN A C 1
ATOM 1557 O O . ASN A 1 188 ? 31.638 5.695 -32.316 1.00 94.44 188 ASN A O 1
ATOM 1561 N N . ASN A 1 189 ? 32.905 3.880 -31.957 1.00 93.88 189 ASN A N 1
ATOM 1562 C CA . ASN A 1 189 ? 32.030 2.966 -32.700 1.00 93.88 189 ASN A CA 1
ATOM 1563 C C . ASN A 1 189 ? 30.658 2.848 -32.023 1.00 93.88 189 ASN A C 1
ATOM 1565 O O . ASN A 1 189 ? 29.625 2.841 -32.684 1.00 93.88 189 ASN A O 1
ATOM 1569 N N . ILE A 1 190 ? 30.633 2.779 -30.691 1.00 93.56 190 ILE A N 1
ATOM 1570 C CA . ILE A 1 190 ? 29.373 2.721 -29.950 1.00 93.56 190 ILE A CA 1
ATOM 1571 C C . ILE A 1 190 ? 28.594 4.035 -30.079 1.00 93.56 190 ILE A C 1
ATOM 1573 O O . ILE A 1 190 ? 27.384 3.983 -30.280 1.00 93.56 190 ILE A O 1
ATOM 1577 N N . ASN A 1 191 ? 29.264 5.189 -30.057 1.00 92.62 191 ASN A N 1
ATOM 1578 C CA . ASN A 1 191 ? 28.628 6.484 -30.314 1.00 92.62 191 ASN A CA 1
ATOM 1579 C C . ASN A 1 191 ? 27.986 6.548 -31.708 1.00 92.62 191 ASN A C 1
ATOM 1581 O O . ASN A 1 191 ? 26.864 7.030 -31.840 1.00 92.62 191 ASN A O 1
ATOM 1585 N N . GLU A 1 192 ? 28.642 6.014 -32.743 1.00 93.94 192 GLU A N 1
ATOM 1586 C CA . GLU A 1 192 ? 28.029 5.906 -34.075 1.00 93.94 192 GLU A CA 1
ATOM 1587 C C . GLU A 1 192 ? 26.775 5.026 -34.063 1.00 93.94 192 GLU A C 1
ATOM 1589 O O . GLU A 1 192 ? 25.795 5.347 -34.730 1.00 93.94 192 GLU A O 1
ATOM 1594 N N . ARG A 1 193 ? 26.768 3.936 -33.290 1.00 93.12 193 ARG A N 1
ATOM 1595 C CA . ARG A 1 193 ? 25.581 3.079 -33.151 1.00 93.12 193 ARG A CA 1
ATOM 1596 C C . ARG A 1 193 ? 24.441 3.784 -32.426 1.00 93.12 193 ARG A C 1
ATOM 1598 O O . ARG A 1 193 ? 23.314 3.660 -32.880 1.00 93.12 193 ARG A O 1
ATOM 1605 N N . PHE A 1 194 ? 24.724 4.543 -31.366 1.00 90.81 194 PHE A N 1
ATOM 1606 C CA . PHE A 1 194 ? 23.711 5.338 -30.658 1.00 90.81 194 PHE A CA 1
ATOM 1607 C C . PHE A 1 194 ? 22.994 6.326 -31.576 1.00 90.81 194 PHE A C 1
ATOM 1609 O O . PHE A 1 194 ? 21.783 6.477 -31.476 1.00 90.81 194 PHE A O 1
ATOM 1616 N N . ASN A 1 195 ? 23.725 6.961 -32.494 1.00 90.50 195 ASN A N 1
ATOM 1617 C CA . ASN A 1 195 ? 23.145 7.901 -33.455 1.00 90.50 195 ASN A CA 1
ATOM 1618 C C . ASN A 1 195 ? 22.258 7.230 -34.520 1.00 90.50 195 ASN A C 1
ATOM 1620 O O . ASN A 1 195 ? 21.595 7.938 -35.273 1.00 90.50 195 ASN A O 1
ATOM 1624 N N . ASN A 1 196 ? 22.277 5.897 -34.611 1.00 88.94 196 ASN A N 1
ATOM 1625 C CA . ASN A 1 196 ? 21.538 5.112 -35.601 1.00 88.94 196 ASN A CA 1
ATOM 1626 C C . ASN A 1 196 ? 20.405 4.264 -34.991 1.00 88.94 196 ASN A C 1
ATOM 1628 O O . ASN A 1 196 ? 19.840 3.434 -35.705 1.00 88.94 196 ASN A O 1
ATOM 1632 N N . ILE A 1 197 ? 20.107 4.438 -33.698 1.00 84.75 197 ILE A N 1
ATOM 1633 C CA . ILE A 1 197 ? 18.889 3.911 -33.059 1.00 84.75 197 ILE A CA 1
ATOM 1634 C C . ILE A 1 197 ? 17.708 4.802 -33.456 1.00 84.75 197 ILE A C 1
ATOM 1636 O O . ILE A 1 197 ? 16.663 4.254 -33.873 1.00 84.75 197 ILE A O 1
#

Foldseek 3Di:
DPPVVVVVVVVVVVVVVVVVVVVVVVVVVVVVVCVVCVVVVVVVVVVVVVVVVVVVVVVVVVVVVVVVVVVVVVVVVVVVVVVVVVVVVVVVVVVVVLQVVVVLLQQHDDDDDPPDDPVNVVVVVVVSVVVSVCVVVVNPDDDPDQDADPPHSVVVVVVVVNVSSVVSNVLNVVVVVLVVVDDPVCPVVSVVVNVVD

Secondary structure (DSSP, 8-state):
--HHHHHHHHHHHHHHHHHHHHHHHHHHHHHHHHHHHHHHHHHHHHHHHHHHHHHHHHHHHHHHHHHHHHHHHHHHHHHHHHHHHHHHHHHHHHHHHHHHHHHTTT-PPPP--TT--HHHHHHHHHHHHHHHHHHHTT-SS-------BTTBHHHHHHHHHHHHHHHHHHHHHHHHHHHTT--TTTHHHHHHHHTT-

Radius of gyration: 53.92 Å; chains: 1; bounding box: 104×31×151 Å